Protein AF-A0A9D0HPZ6-F1 (afdb_monomer_lite)

Radius of gyration: 23.38 Å; chains: 1; bounding box: 50×45×66 Å

Secondary structure (DSSP, 8-state):
-HHHHHTT-TT--------S-TTTTHHHHHHTSGGGT-------PPPHHHHHHHHHHHHHHTT--B-HHHHHHHHHHTTT-HHHHHHHHHHHHTT-S-B-HHHHHHH----HHHHHHHHHHHHHHT---HHHHHHHHHTT--HHHHHHHHHHHHHHHHHHHHHHHHHSS--HHHHHSSPPPHHHHHHHHHHHHHS-HHHHHHHHHHHHHHHHHHHHS-HHHHHHHHHHHHHHHHHH-

Foldseek 3Di:
DQLVVCVVDVPDDDDDDDPDDPVVCPVVQVCQDVVSVGDDDDDDQDDPVRLLVLLVVLCVVLVAQEDPVLLSVLCVQQVSPNVLSNVVSVVNSVVVDHDDNVCCVVPPHYDLVVLLVVLLLCLLVLHDNPVSVVVCVVVPNDLVVSLVSNVVLLQLLQLLLVCCVVPVDFACCVSPVDGDDPVVSVSSNVSSVVDDPVLSVVLVVLSVVLVVDLVPDDPVCNVVSSVVSSVVNSVSD

Sequence (237 aa):
QLIESTKRNPSNYFLYLYEGSSRDAKSLVSSFGKKNSAISVRFFEANYKQANEFARGIVQELGLNISPYALNYLLSTLNFNLALIQKELEKLAILNEPIEVAHIDSLVYSTAPLAVEKAIISLFKKEDITTTINHLIELGEDIFALLRAIERFLQQLFLFNAYIRLNGAPNSKEILGYQLPKFVENERAALANRIKPATLLKIYQILLEAELLIKTSPASTKESLFYATLIKIREVL

pLDDT: mean 87.97, std 7.56, range [54.12, 97.31]

Structure (mmCIF, N/CA/C/O backbone):
data_AF-A0A9D0HPZ6-F1
#
_entry.id   AF-A0A9D0HPZ6-F1
#
loop_
_atom_site.group_PDB
_atom_site.id
_atom_site.type_symbol
_atom_site.label_atom_id
_atom_site.label_alt_id
_atom_site.label_comp_id
_atom_site.label_asym_id
_atom_site.label_entity_id
_atom_site.label_seq_id
_atom_site.pdbx_PDB_ins_code
_atom_site.Cartn_x
_atom_site.Cartn_y
_atom_site.Cartn_z
_atom_site.occupancy
_atom_site.B_iso_or_equiv
_atom_site.auth_seq_id
_atom_site.auth_comp_id
_atom_site.auth_asym_id
_atom_site.auth_atom_id
_atom_site.pdbx_PDB_model_num
ATOM 1 N N . GLN A 1 1 ? 5.488 -3.228 39.379 1.00 72.00 1 GLN A N 1
ATOM 2 C CA . GLN A 1 1 ? 5.482 -1.879 39.990 1.00 72.00 1 GLN A CA 1
ATOM 3 C C . GLN A 1 1 ? 4.335 -1.014 39.466 1.00 72.00 1 GLN A C 1
ATOM 5 O O . GLN A 1 1 ? 3.543 -0.587 40.287 1.00 72.00 1 GLN A O 1
ATOM 10 N N . LEU A 1 2 ? 4.157 -0.816 38.152 1.00 84.12 2 LEU A N 1
ATOM 11 C CA . LEU A 1 2 ? 3.079 0.048 37.618 1.00 84.12 2 LEU A CA 1
ATOM 12 C C . LEU A 1 2 ? 1.651 -0.388 38.011 1.00 84.12 2 LEU A C 1
ATOM 14 O O . LEU A 1 2 ? 0.859 0.439 38.443 1.00 84.12 2 LEU A O 1
ATOM 18 N N . ILE A 1 3 ? 1.351 -1.691 37.964 1.00 83.88 3 ILE A N 1
ATOM 19 C CA . ILE A 1 3 ? 0.048 -2.249 38.386 1.00 83.88 3 ILE A CA 1
ATOM 20 C C . ILE A 1 3 ? -0.196 -2.092 39.900 1.00 83.88 3 ILE A C 1
ATOM 22 O O . ILE A 1 3 ? -1.325 -1.982 40.351 1.00 83.88 3 ILE A O 1
ATOM 26 N N . GLU A 1 4 ? 0.855 -2.069 40.720 1.00 84.31 4 GLU A N 1
ATOM 27 C CA . GLU A 1 4 ? 0.710 -1.824 42.164 1.00 84.31 4 GLU A CA 1
ATOM 28 C C . GLU A 1 4 ? 0.372 -0.352 42.441 1.00 84.31 4 GLU A C 1
ATOM 30 O O . GLU A 1 4 ? -0.396 -0.047 43.351 1.00 84.31 4 GLU A O 1
ATOM 35 N N . SER A 1 5 ? 0.892 0.569 41.625 1.00 83.81 5 SER A N 1
ATOM 36 C CA . SER A 1 5 ? 0.611 2.002 41.750 1.00 83.81 5 SER A CA 1
ATOM 37 C C . SER A 1 5 ? -0.851 2.360 41.470 1.00 83.81 5 SER A C 1
ATOM 39 O O . SER A 1 5 ? -1.337 3.350 42.022 1.00 83.81 5 SER A O 1
ATOM 41 N N . THR A 1 6 ? -1.575 1.567 40.670 1.00 86.75 6 THR A N 1
ATOM 42 C CA . THR A 1 6 ? -3.015 1.784 40.437 1.00 86.75 6 THR A CA 1
ATOM 43 C C . THR A 1 6 ? -3.867 1.421 41.652 1.00 86.75 6 THR A C 1
ATOM 45 O O . THR A 1 6 ? -4.933 1.988 41.843 1.00 86.75 6 THR A O 1
ATOM 48 N N . LYS A 1 7 ? -3.376 0.552 42.547 1.00 83.38 7 LYS A N 1
ATOM 49 C CA . LYS A 1 7 ? -4.085 0.184 43.788 1.00 83.38 7 LYS A CA 1
ATOM 50 C C . LYS A 1 7 ? -3.993 1.252 44.881 1.00 83.38 7 LYS A C 1
ATOM 52 O O . LYS A 1 7 ? -4.757 1.213 45.838 1.00 83.38 7 LYS A O 1
ATOM 57 N N . ARG A 1 8 ? -3.042 2.186 44.770 1.00 86.31 8 ARG A N 1
ATOM 58 C CA . ARG A 1 8 ? -2.785 3.215 45.794 1.00 86.31 8 ARG A CA 1
ATOM 59 C C . ARG A 1 8 ? -3.752 4.395 45.724 1.00 86.31 8 ARG A C 1
ATOM 61 O O . ARG A 1 8 ? -3.903 5.096 46.717 1.00 86.31 8 ARG A O 1
ATOM 68 N N . ASN A 1 9 ? -4.368 4.636 44.569 1.00 84.19 9 ASN A N 1
ATOM 69 C CA . ASN A 1 9 ? -5.313 5.729 44.368 1.00 84.19 9 ASN A CA 1
ATOM 70 C C . ASN A 1 9 ? -6.417 5.277 43.392 1.00 84.19 9 ASN A C 1
ATOM 72 O O . ASN A 1 9 ? -6.074 4.867 42.284 1.00 84.19 9 ASN A O 1
ATOM 76 N N . PRO A 1 10 ? -7.710 5.386 43.754 1.00 81.75 10 PRO A N 1
ATOM 77 C CA . PRO A 1 10 ? -8.832 5.014 42.885 1.00 81.75 10 PRO A CA 1
ATOM 78 C C . PRO A 1 10 ? -8.858 5.723 41.523 1.00 81.75 10 PRO A C 1
ATOM 80 O O . PRO A 1 10 ? -9.455 5.211 40.583 1.00 81.75 10 PRO A O 1
ATOM 83 N N . SER A 1 11 ? -8.216 6.886 41.403 1.00 87.69 11 SER A N 1
ATOM 84 C CA . SER A 1 11 ? -8.141 7.660 40.158 1.00 87.69 11 SER A CA 1
ATOM 85 C C . SER A 1 11 ? -7.016 7.213 39.219 1.00 87.69 11 SER A C 1
ATOM 87 O O . SER A 1 11 ? -6.892 7.750 38.118 1.00 87.69 11 SER A O 1
ATOM 89 N N . ASN A 1 12 ? -6.167 6.271 39.637 1.00 89.31 12 ASN A N 1
ATOM 90 C CA . ASN A 1 12 ? -5.042 5.808 38.834 1.00 89.31 12 ASN A CA 1
ATOM 91 C C . ASN A 1 12 ? -5.452 4.630 37.950 1.00 89.31 12 ASN A C 1
ATOM 93 O O . ASN A 1 12 ? -5.803 3.558 38.441 1.00 89.31 12 ASN A O 1
ATOM 97 N N . TYR A 1 13 ? -5.275 4.791 36.642 1.00 87.44 13 TYR A N 1
ATOM 98 C CA . TYR A 1 13 ? -5.517 3.743 35.656 1.00 87.44 13 TYR A CA 1
ATOM 99 C C . TYR A 1 13 ? -4.234 3.435 34.890 1.00 87.44 13 TYR A C 1
ATOM 101 O O . TYR A 1 13 ? -3.390 4.305 34.682 1.00 87.44 13 TYR A O 1
ATOM 109 N N . PHE A 1 14 ? -4.087 2.183 34.464 1.00 89.00 14 PHE A N 1
ATOM 110 C CA . PHE A 1 14 ? -2.973 1.753 33.630 1.00 89.00 14 PHE A CA 1
ATOM 111 C C . PHE A 1 14 ? -3.507 0.965 32.441 1.00 89.00 14 PHE A C 1
ATOM 113 O O . PHE A 1 14 ? -4.054 -0.126 32.605 1.00 89.00 14 PHE A O 1
ATOM 120 N N . LEU A 1 15 ? -3.343 1.541 31.253 1.00 89.88 15 LEU A N 1
ATOM 121 C CA . LEU A 1 15 ? -3.649 0.906 29.981 1.00 89.88 15 LEU A CA 1
ATOM 122 C C . LEU A 1 15 ? -2.337 0.511 29.307 1.00 89.88 15 LEU A C 1
ATOM 124 O O . LEU A 1 15 ? -1.402 1.307 29.243 1.00 89.88 15 LEU A O 1
ATOM 128 N N . TYR A 1 16 ? -2.277 -0.717 28.804 1.00 88.62 16 TYR A N 1
ATOM 129 C CA . TYR A 1 16 ? -1.119 -1.221 28.082 1.00 88.62 16 TYR A CA 1
ATOM 130 C C . TYR A 1 16 ? -1.574 -1.983 26.841 1.00 88.62 16 TYR A C 1
ATOM 132 O O . TYR A 1 16 ? -2.331 -2.950 26.951 1.00 88.62 16 TYR A O 1
ATOM 140 N N . LEU A 1 17 ? -1.102 -1.544 25.674 1.00 88.88 17 LEU A N 1
ATOM 141 C CA . LEU A 1 17 ? -1.317 -2.213 24.397 1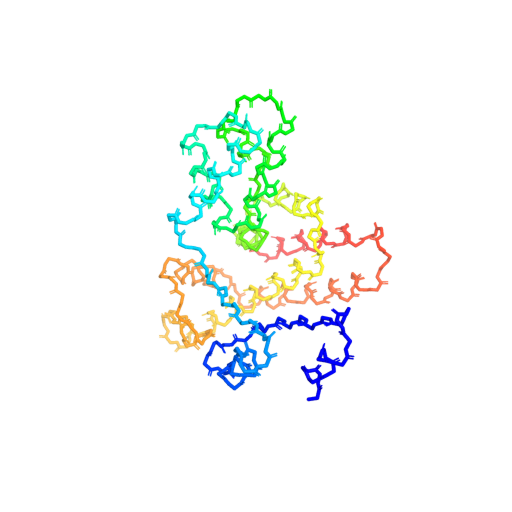.00 88.88 17 LEU A CA 1
ATOM 142 C C . LEU A 1 17 ? -0.068 -3.026 24.048 1.00 88.88 17 LEU A C 1
ATOM 144 O O . LEU A 1 17 ? 1.044 -2.505 24.066 1.00 88.88 17 LEU A O 1
ATOM 148 N N . TYR A 1 18 ? -0.259 -4.306 23.743 1.00 85.69 18 TYR A N 1
ATOM 149 C CA . TYR A 1 18 ? 0.808 -5.196 23.303 1.00 85.69 18 TYR A CA 1
ATOM 150 C C . TYR A 1 18 ? 0.590 -5.575 21.838 1.00 85.69 18 TYR A C 1
ATOM 152 O O . TYR A 1 18 ? -0.400 -6.230 21.522 1.00 85.69 18 TYR A O 1
ATOM 160 N N . GLU A 1 19 ? 1.526 -5.197 20.969 1.00 82.06 19 GLU A N 1
ATOM 161 C CA . GLU A 1 19 ? 1.427 -5.374 19.509 1.00 82.06 19 GLU A CA 1
ATOM 162 C C . GLU A 1 19 ? 2.232 -6.581 18.977 1.00 82.06 19 GLU A C 1
ATOM 164 O O . GLU A 1 19 ? 2.507 -6.684 17.786 1.00 82.06 19 GLU A O 1
ATOM 169 N N . GLY A 1 20 ? 2.639 -7.509 19.851 1.00 79.62 20 GLY A N 1
ATOM 170 C CA . GLY A 1 20 ? 3.431 -8.689 19.480 1.00 79.62 20 GLY A CA 1
ATOM 171 C C . GLY A 1 20 ? 2.636 -9.998 19.394 1.00 79.62 20 GLY A C 1
ATOM 172 O O . GLY A 1 20 ? 1.416 -10.050 19.558 1.00 79.62 20 GLY A O 1
ATOM 173 N N . SER A 1 21 ? 3.349 -11.109 19.190 1.00 78.31 21 SER A N 1
ATOM 174 C CA . SER A 1 21 ? 2.752 -12.448 19.141 1.00 78.31 21 SER A CA 1
ATOM 175 C C . SER A 1 21 ? 2.096 -12.829 20.471 1.00 78.31 21 SER A C 1
ATOM 177 O O . SER A 1 21 ? 2.701 -12.765 21.541 1.00 78.31 21 SER A O 1
ATOM 179 N N . SER A 1 22 ? 0.863 -13.345 20.411 1.00 72.56 22 SER A N 1
ATOM 180 C CA . SER A 1 22 ? 0.127 -13.805 21.601 1.00 72.56 22 SER A CA 1
ATOM 181 C C . SER A 1 22 ? 0.883 -14.870 22.415 1.00 72.56 22 SER A C 1
ATOM 183 O O . SER A 1 22 ? 0.667 -15.001 23.624 1.00 72.56 22 SER A O 1
ATOM 185 N N . ARG A 1 23 ? 1.792 -15.624 21.777 1.00 78.38 23 ARG A N 1
ATOM 186 C CA . ARG A 1 23 ? 2.623 -16.634 22.453 1.00 78.38 23 ARG A CA 1
ATOM 187 C C . ARG A 1 23 ? 3.592 -16.008 23.456 1.00 78.38 23 ARG A C 1
ATOM 189 O O . ARG A 1 23 ? 3.808 -16.603 24.511 1.00 78.38 23 ARG A O 1
ATOM 196 N N . ASP A 1 24 ? 4.073 -14.806 23.162 1.00 85.19 24 ASP A N 1
ATOM 197 C CA . ASP A 1 24 ? 5.080 -14.093 23.951 1.00 85.19 24 ASP A CA 1
ATOM 198 C C . ASP A 1 24 ? 4.429 -13.240 25.055 1.00 85.19 24 ASP A C 1
ATOM 200 O O . ASP A 1 24 ? 5.045 -12.928 26.072 1.00 85.19 24 ASP A O 1
ATOM 204 N N . ALA A 1 25 ? 3.129 -12.954 24.926 1.00 84.88 25 ALA A N 1
ATOM 205 C CA . ALA A 1 25 ? 2.357 -12.159 25.880 1.00 84.88 25 ALA A CA 1
ATOM 206 C C . ALA A 1 25 ? 1.903 -12.920 27.143 1.00 84.88 25 ALA A C 1
ATOM 208 O O . ALA A 1 25 ? 1.215 -12.343 27.984 1.00 84.88 25 ALA A O 1
ATOM 209 N N . LYS A 1 26 ? 2.206 -14.217 27.307 1.00 83.88 26 LYS A N 1
ATOM 210 C CA . LYS A 1 26 ? 1.609 -15.043 28.383 1.00 83.88 26 LYS A CA 1
ATOM 211 C C . LYS A 1 26 ? 1.875 -14.501 29.793 1.00 83.88 26 LYS A C 1
ATOM 213 O O . LYS A 1 26 ? 0.949 -14.423 30.601 1.00 83.88 26 LYS A O 1
ATOM 218 N N . SER A 1 27 ? 3.118 -14.117 30.083 1.00 83.88 27 SER A N 1
ATOM 219 C CA . SER A 1 27 ? 3.508 -13.544 31.381 1.00 83.88 27 SER A CA 1
ATOM 220 C C . 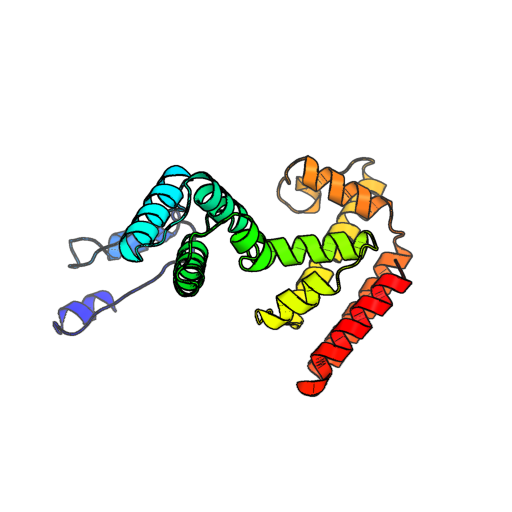SER A 1 27 ? 2.847 -12.181 31.615 1.00 83.88 27 SER A C 1
ATOM 222 O O . SER A 1 27 ? 2.329 -11.910 32.702 1.00 83.88 27 SER A O 1
ATOM 224 N N . LEU A 1 28 ? 2.764 -11.357 30.571 1.00 86.19 28 LEU A N 1
ATOM 225 C CA . LEU A 1 28 ? 2.085 -10.067 30.598 1.00 86.19 28 LEU A CA 1
ATOM 226 C C . LEU A 1 28 ? 0.584 -10.225 30.886 1.00 86.19 28 LEU A C 1
ATOM 228 O O . LEU A 1 28 ? 0.078 -9.617 31.824 1.00 86.19 28 LEU A O 1
ATOM 232 N N . VAL A 1 29 ? -0.117 -11.101 30.161 1.00 86.69 29 VAL A N 1
ATOM 233 C CA . VAL A 1 29 ? -1.549 -11.387 30.370 1.00 86.69 29 VAL A CA 1
ATOM 234 C C . VAL A 1 29 ? -1.812 -11.844 31.807 1.00 86.69 29 VAL A C 1
ATOM 236 O O . VAL A 1 29 ? -2.776 -11.398 32.425 1.00 86.69 29 VAL A O 1
ATOM 239 N N . SER A 1 30 ? -0.929 -12.674 32.376 1.00 86.31 30 SER A N 1
ATOM 240 C CA . SER A 1 30 ? -1.059 -13.121 33.771 1.00 86.31 30 SER A CA 1
ATOM 241 C C . SER A 1 30 ? -0.932 -11.980 34.791 1.00 86.31 30 SER A C 1
ATOM 243 O O . SER A 1 30 ? -1.561 -12.026 35.850 1.00 86.31 30 SER A O 1
ATOM 245 N N . SER A 1 31 ? -0.185 -10.925 34.451 1.00 87.12 31 SER A N 1
ATOM 246 C CA . SER A 1 31 ? -0.039 -9.731 35.291 1.00 87.12 31 SER A CA 1
ATOM 247 C C . SER A 1 31 ? -1.323 -8.894 35.329 1.00 87.12 31 SER A C 1
ATOM 249 O O . SER A 1 31 ? -1.607 -8.272 36.351 1.00 87.12 31 SER A O 1
ATOM 251 N N . PHE A 1 32 ? -2.143 -8.946 34.275 1.00 88.56 32 PHE A N 1
ATOM 252 C CA . PHE A 1 32 ? -3.444 -8.271 34.165 1.00 88.56 32 PHE A CA 1
ATOM 253 C C . PHE A 1 32 ? -4.633 -9.180 34.543 1.00 88.56 32 PHE A C 1
ATOM 255 O O . PHE A 1 32 ? -5.719 -9.086 33.973 1.00 88.56 32 PHE A O 1
ATOM 262 N N . GLY A 1 33 ? -4.434 -10.095 35.495 1.00 83.75 33 GLY A N 1
ATOM 263 C CA . GLY A 1 33 ? -5.481 -10.995 35.981 1.00 83.75 33 GLY A CA 1
ATOM 264 C C . GLY A 1 33 ? -6.315 -10.428 37.137 1.00 83.75 33 GLY A C 1
ATOM 265 O O . GLY A 1 33 ? -5.940 -9.455 37.793 1.00 83.75 33 GLY A O 1
ATOM 266 N N . LYS A 1 34 ? -7.404 -11.134 37.479 1.00 82.44 34 LYS A N 1
ATOM 267 C CA . LYS A 1 34 ? -8.322 -10.777 38.582 1.00 82.44 34 LYS A CA 1
ATOM 268 C C . LYS A 1 34 ? -7.623 -10.533 39.926 1.00 82.44 34 LYS A C 1
ATOM 270 O O . LYS A 1 34 ? -8.057 -9.674 40.681 1.00 82.44 34 LYS A O 1
ATOM 275 N N . LYS A 1 35 ? -6.522 -11.245 40.214 1.00 84.31 35 LYS A N 1
ATOM 276 C CA . LYS A 1 35 ? -5.721 -11.060 41.444 1.00 84.31 35 LYS A CA 1
ATOM 277 C C . LYS A 1 35 ? -5.152 -9.643 41.589 1.00 84.31 35 LYS A C 1
ATOM 279 O O . LYS A 1 35 ? -4.866 -9.214 42.699 1.00 84.31 35 LYS A O 1
ATOM 284 N N . ASN A 1 36 ? -4.992 -8.931 40.478 1.00 82.88 36 ASN A N 1
ATOM 285 C CA . ASN A 1 36 ? -4.480 -7.568 40.439 1.00 82.88 36 ASN A CA 1
ATOM 286 C C . ASN A 1 36 ? -5.569 -6.530 40.146 1.00 82.88 36 ASN A C 1
ATOM 288 O O . ASN A 1 36 ? -5.229 -5.408 39.787 1.00 82.88 36 ASN A O 1
ATOM 292 N N . SER A 1 37 ? -6.851 -6.894 40.280 1.00 84.50 37 SER A N 1
ATOM 293 C CA . SER A 1 37 ? -7.985 -6.032 39.909 1.00 84.50 37 SER A CA 1
ATOM 294 C C . SER A 1 37 ? -7.857 -5.478 38.485 1.00 84.50 37 SER A C 1
ATOM 296 O O . SER A 1 37 ? -8.224 -4.342 38.209 1.00 84.50 37 SER A O 1
ATOM 298 N N . ALA A 1 38 ? -7.292 -6.286 37.587 1.00 87.50 38 ALA A N 1
ATOM 299 C CA . ALA A 1 38 ? -6.999 -5.923 36.213 1.00 87.50 38 ALA A CA 1
ATOM 300 C C . ALA A 1 38 ? -7.741 -6.847 35.241 1.00 87.50 38 ALA A C 1
ATOM 302 O O . ALA A 1 38 ? -8.163 -7.953 35.600 1.00 87.50 38 ALA A O 1
ATOM 303 N N . ILE A 1 39 ? -7.898 -6.369 34.008 1.00 87.75 39 ILE A N 1
ATOM 304 C CA . ILE A 1 39 ? -8.535 -7.092 32.911 1.00 87.75 39 ILE A CA 1
ATOM 305 C C . ILE A 1 39 ? -7.552 -7.133 31.746 1.00 87.75 39 ILE A C 1
ATOM 307 O O . ILE A 1 39 ? -6.909 -6.136 31.423 1.00 87.75 39 ILE A O 1
ATOM 311 N N . SER A 1 40 ? -7.459 -8.293 31.103 1.00 88.38 40 SER A N 1
ATOM 312 C CA . SER A 1 40 ? -6.762 -8.461 29.835 1.00 88.38 40 SER A CA 1
ATOM 313 C C . SER A 1 40 ? -7.780 -8.809 28.760 1.00 88.38 40 SER A C 1
ATOM 315 O O . SER A 1 40 ? -8.549 -9.760 28.912 1.00 88.38 40 SER A O 1
ATOM 317 N N . VAL A 1 41 ? -7.778 -8.035 27.679 1.00 86.75 41 VAL A N 1
ATOM 318 C CA . VAL A 1 41 ? -8.615 -8.265 26.501 1.00 86.75 41 VAL A CA 1
ATOM 319 C C . VAL A 1 41 ? -7.702 -8.626 25.342 1.00 86.75 41 VAL A C 1
ATOM 321 O O . VAL A 1 41 ? -6.676 -7.982 25.127 1.00 86.75 41 VAL A O 1
ATOM 324 N N . ARG A 1 42 ? -8.060 -9.682 24.611 1.00 85.69 42 ARG A N 1
ATOM 325 C CA . ARG A 1 42 ? -7.392 -10.038 23.359 1.00 85.69 42 ARG A CA 1
ATOM 326 C C . ARG A 1 42 ? -8.231 -9.540 22.201 1.00 85.69 42 ARG A C 1
ATOM 328 O O . ARG A 1 42 ? -9.420 -9.842 22.139 1.00 85.69 42 ARG A O 1
ATOM 335 N N . PHE A 1 43 ? -7.586 -8.827 21.293 1.00 81.81 43 PHE A N 1
ATOM 336 C CA . PHE A 1 43 ? -8.169 -8.461 20.016 1.00 81.81 43 PHE A CA 1
ATOM 337 C C . PHE A 1 43 ? -7.825 -9.546 19.000 1.00 81.81 43 PHE A C 1
ATOM 339 O O . PHE A 1 43 ? -6.701 -10.049 18.966 1.00 81.81 43 PHE A O 1
ATOM 346 N N . PHE A 1 44 ? -8.819 -9.930 18.214 1.00 81.12 44 PHE A N 1
ATOM 347 C CA . PHE A 1 44 ? -8.679 -10.864 17.108 1.00 81.12 44 PHE A CA 1
ATOM 348 C C . PHE A 1 44 ? -9.098 -10.138 15.837 1.00 81.12 44 PHE A C 1
ATOM 350 O O . PHE A 1 44 ? -9.946 -9.246 15.893 1.00 81.12 44 PHE A O 1
ATOM 357 N N . GLU A 1 45 ? -8.525 -10.528 14.702 1.00 73.56 45 GLU A N 1
ATOM 358 C CA . GLU A 1 45 ? -9.033 -10.065 13.416 1.00 73.56 45 GLU A CA 1
ATOM 359 C C . GLU A 1 45 ? -10.483 -10.520 13.248 1.00 73.56 45 GLU A C 1
ATOM 361 O O . GLU A 1 45 ? -10.833 -11.670 13.538 1.00 73.56 45 GLU A O 1
ATOM 366 N N . ALA A 1 46 ? -11.334 -9.599 12.803 1.00 76.62 46 ALA A N 1
ATOM 367 C CA . ALA A 1 46 ? -12.714 -9.925 12.512 1.00 76.62 46 ALA A CA 1
ATOM 368 C C . ALA A 1 46 ? -12.777 -10.830 11.284 1.00 76.62 46 ALA A C 1
ATOM 370 O O . ALA A 1 46 ? -12.203 -10.533 10.237 1.00 76.62 46 ALA A O 1
ATOM 371 N N . ASN A 1 47 ? -13.515 -11.930 11.399 1.00 79.69 47 ASN A N 1
ATOM 372 C CA . ASN A 1 47 ? -13.859 -12.718 10.224 1.00 79.69 47 ASN A CA 1
ATOM 373 C C . ASN A 1 47 ? -14.945 -12.009 9.395 1.00 79.69 47 ASN A C 1
ATOM 375 O O . ASN A 1 47 ? -15.604 -11.079 9.862 1.00 79.69 47 ASN A O 1
ATOM 379 N N . TYR A 1 48 ? -15.173 -12.493 8.172 1.00 77.62 48 TYR A N 1
ATOM 380 C CA . TYR A 1 48 ? -16.164 -11.935 7.244 1.00 77.62 48 TYR A CA 1
ATOM 381 C C . TYR A 1 48 ? -17.536 -11.684 7.892 1.00 77.62 48 TYR A C 1
ATOM 383 O O . TYR A 1 48 ? -18.124 -10.616 7.728 1.00 77.62 48 TYR A O 1
ATOM 391 N N . LYS A 1 49 ? -18.042 -12.658 8.658 1.00 86.69 49 LYS A N 1
ATOM 392 C CA . LYS A 1 49 ? -19.356 -12.568 9.303 1.00 86.69 49 LYS A CA 1
ATOM 393 C C . LYS A 1 49 ? -19.374 -11.469 10.368 1.00 86.69 49 LYS A C 1
ATOM 395 O O . LYS A 1 49 ? -20.298 -10.664 10.385 1.00 86.69 49 LYS A O 1
ATOM 400 N N . GLN A 1 50 ? -18.334 -11.404 11.198 1.00 87.50 50 GLN A N 1
ATOM 401 C CA . GLN A 1 50 ? -18.191 -10.390 12.245 1.00 87.50 50 GLN A CA 1
ATOM 402 C C . GLN A 1 50 ? -18.048 -8.979 11.667 1.00 87.50 50 GLN A C 1
ATOM 404 O O . GLN A 1 50 ? -18.671 -8.054 12.175 1.00 87.50 50 GLN A O 1
ATOM 409 N N . ALA A 1 51 ? -17.282 -8.810 10.585 1.00 85.94 51 ALA A N 1
ATOM 410 C CA . ALA A 1 51 ? -17.151 -7.523 9.904 1.00 85.94 51 ALA A CA 1
ATOM 411 C C . ALA A 1 51 ? -18.488 -7.052 9.305 1.00 85.94 51 ALA A C 1
ATOM 413 O O . ALA A 1 51 ? -18.820 -5.871 9.382 1.00 85.94 51 ALA A O 1
ATOM 414 N N . ASN A 1 52 ? -19.285 -7.978 8.762 1.00 91.69 52 ASN A N 1
ATOM 415 C CA . ASN A 1 52 ? -20.623 -7.681 8.250 1.00 91.69 52 ASN A CA 1
ATOM 416 C C . ASN A 1 52 ? -21.593 -7.280 9.369 1.00 91.69 52 ASN A C 1
ATOM 418 O O . ASN A 1 52 ? -22.306 -6.290 9.242 1.00 91.69 52 ASN A O 1
ATOM 422 N N . GLU A 1 53 ? -21.608 -8.032 10.474 1.00 94.31 53 GLU A N 1
ATOM 423 C CA . GLU A 1 53 ? -22.428 -7.727 11.653 1.00 94.31 53 GLU A CA 1
ATOM 424 C C . GLU A 1 53 ? -22.061 -6.363 12.252 1.00 94.31 53 GLU A C 1
ATOM 426 O O . GLU A 1 53 ? -22.951 -5.555 12.516 1.00 94.31 53 GLU A O 1
ATOM 431 N N . PHE A 1 54 ? -20.764 -6.070 12.376 1.00 93.81 54 PHE A N 1
ATOM 432 C CA . PHE A 1 54 ? -20.253 -4.771 12.814 1.00 93.81 54 PHE A CA 1
ATOM 433 C C . PHE A 1 54 ? -20.733 -3.630 11.907 1.00 93.81 54 PHE A C 1
ATOM 435 O O . PHE A 1 54 ? -21.316 -2.657 12.383 1.00 93.81 54 PHE A O 1
ATOM 442 N N . ALA A 1 55 ? -20.560 -3.774 10.592 1.00 95.31 55 ALA A N 1
ATOM 443 C CA . ALA A 1 55 ? -20.963 -2.758 9.626 1.00 95.31 55 ALA A CA 1
ATOM 444 C C . ALA A 1 55 ? -22.479 -2.524 9.607 1.00 95.31 55 ALA A C 1
ATOM 446 O O . ALA A 1 55 ? -22.924 -1.385 9.512 1.00 95.31 55 ALA A O 1
ATOM 447 N N . ARG A 1 56 ? -23.286 -3.585 9.747 1.00 95.88 56 ARG A N 1
ATOM 448 C CA . ARG A 1 56 ? -24.749 -3.467 9.862 1.00 95.88 56 ARG A CA 1
ATOM 449 C C . ARG A 1 56 ? -25.174 -2.706 11.112 1.00 95.88 56 ARG A C 1
ATOM 451 O O . ARG A 1 56 ? -26.136 -1.950 11.033 1.00 95.88 56 ARG A O 1
ATOM 458 N N . GLY A 1 57 ? -24.470 -2.893 12.229 1.00 96.38 57 GLY A N 1
ATOM 459 C CA . GLY A 1 57 ? -24.701 -2.116 13.447 1.00 96.38 57 GLY A CA 1
ATOM 460 C C . GLY A 1 57 ? -24.516 -0.619 13.198 1.00 96.38 57 GLY A C 1
ATOM 461 O O . GLY A 1 57 ? -25.410 0.164 13.502 1.00 96.38 57 GLY A O 1
ATOM 462 N N . ILE A 1 58 ? -23.419 -0.243 12.535 1.00 95.62 58 ILE A N 1
ATOM 463 C CA . ILE A 1 58 ? -23.132 1.155 12.178 1.00 95.62 58 ILE A CA 1
ATOM 464 C C . ILE A 1 58 ? -24.175 1.707 11.199 1.00 95.62 58 ILE A C 1
ATOM 466 O O . ILE A 1 58 ? -24.667 2.814 11.380 1.00 95.62 58 ILE A O 1
ATOM 470 N N . VAL A 1 59 ? -24.556 0.935 10.177 1.00 96.88 59 VAL A N 1
ATOM 471 C CA . VAL A 1 59 ? -25.605 1.328 9.219 1.00 96.88 59 VAL A CA 1
ATOM 472 C C . VAL A 1 59 ? -26.920 1.644 9.936 1.00 96.88 59 VAL A C 1
ATOM 474 O O . VAL A 1 59 ? -27.563 2.641 9.615 1.00 96.88 59 VAL A O 1
ATOM 477 N N . GLN A 1 60 ? -27.309 0.819 10.913 1.00 95.88 60 GLN A N 1
ATOM 478 C CA . GLN A 1 60 ? -28.509 1.049 11.719 1.00 95.88 60 GLN A CA 1
ATOM 479 C C . GLN A 1 60 ? -28.377 2.286 12.610 1.00 95.88 60 GLN A C 1
ATOM 481 O O . GLN A 1 60 ? -29.316 3.075 12.681 1.00 95.88 60 GLN A O 1
ATOM 486 N N . GLU A 1 61 ? -27.227 2.470 13.259 1.00 96.06 61 GLU A N 1
ATOM 487 C CA . GLU A 1 61 ? -26.950 3.620 14.127 1.00 96.06 61 GLU A CA 1
ATOM 488 C C . GLU A 1 61 ? -26.982 4.948 13.359 1.00 96.06 61 GLU A C 1
ATOM 490 O O . GLU A 1 61 ? -27.545 5.929 13.838 1.00 96.06 61 GLU A O 1
ATOM 495 N N . LEU A 1 62 ? -26.439 4.963 12.139 1.00 95.00 62 LEU A N 1
ATOM 496 C CA . LEU A 1 62 ? -26.404 6.141 11.270 1.00 95.00 62 LEU A CA 1
ATOM 497 C C . LEU A 1 62 ? -27.702 6.361 10.477 1.00 95.00 62 LEU A C 1
ATOM 499 O O . LEU A 1 62 ? -27.823 7.371 9.788 1.00 95.00 62 LEU A O 1
ATOM 503 N N . GLY A 1 63 ? -28.655 5.422 10.517 1.00 93.56 63 GLY A N 1
ATOM 504 C CA . GLY A 1 63 ? -29.853 5.470 9.671 1.00 93.56 63 GLY A CA 1
ATOM 505 C C . GLY A 1 63 ? -29.540 5.436 8.168 1.00 93.56 63 GLY A C 1
ATOM 506 O O . GLY A 1 63 ? -30.307 5.966 7.364 1.00 93.56 63 GLY A O 1
ATOM 507 N N . LEU A 1 64 ? -28.407 4.841 7.781 1.00 95.25 64 LEU A N 1
ATOM 508 C CA . LEU A 1 64 ? -27.913 4.856 6.408 1.00 95.25 64 LEU A CA 1
ATOM 509 C C . LEU A 1 64 ? -28.750 3.928 5.517 1.00 95.25 64 LEU A C 1
ATOM 511 O O . LEU A 1 64 ? -28.881 2.733 5.786 1.00 95.25 64 LEU A O 1
ATOM 515 N N . ASN A 1 65 ? -29.264 4.448 4.403 1.00 95.25 65 ASN A N 1
ATOM 516 C CA . ASN A 1 65 ? -29.958 3.629 3.413 1.00 95.25 65 ASN A CA 1
ATOM 517 C C . ASN A 1 65 ? -28.952 3.030 2.416 1.00 95.25 65 ASN A C 1
ATOM 519 O O . ASN A 1 65 ? -28.642 3.640 1.398 1.00 95.25 65 ASN A O 1
ATOM 523 N N . ILE A 1 66 ? -28.427 1.840 2.711 1.00 95.75 66 ILE A N 1
ATOM 524 C CA . ILE A 1 66 ? -27.497 1.105 1.841 1.00 95.75 66 ILE A CA 1
ATOM 525 C C . ILE A 1 66 ? -28.007 -0.317 1.595 1.00 95.75 66 ILE A C 1
ATOM 527 O O . ILE A 1 66 ? -28.404 -1.029 2.521 1.00 95.75 66 ILE A O 1
ATOM 531 N N . SER A 1 67 ? -27.991 -0.763 0.336 1.00 91.81 67 SER A N 1
ATOM 532 C CA . SER A 1 67 ? -28.413 -2.130 0.010 1.00 91.81 67 SER A CA 1
ATOM 533 C C . SER A 1 67 ? -27.425 -3.173 0.564 1.00 91.81 67 SER A C 1
ATOM 535 O O . SER A 1 67 ? -26.222 -2.907 0.633 1.00 91.81 67 SER A O 1
ATOM 537 N N . PRO A 1 68 ? -27.865 -4.407 0.888 1.00 88.69 68 PRO A N 1
ATOM 538 C CA . PRO A 1 68 ? -26.955 -5.473 1.320 1.00 88.69 68 PRO A CA 1
ATOM 539 C C . PRO A 1 68 ? -25.846 -5.781 0.304 1.00 88.69 68 PRO A C 1
ATOM 541 O O . PRO A 1 68 ? -24.745 -6.172 0.687 1.00 88.69 68 PRO A O 1
ATOM 544 N N . TYR A 1 69 ? -26.130 -5.606 -0.989 1.00 90.12 69 TYR A N 1
ATOM 545 C CA . TYR A 1 69 ? -25.151 -5.775 -2.058 1.00 90.12 69 TYR A CA 1
ATOM 546 C C . TYR A 1 69 ? -24.079 -4.677 -2.019 1.00 90.12 69 TYR A C 1
ATOM 548 O O . TYR A 1 69 ? -22.894 -4.996 -1.957 1.00 90.12 69 TYR A O 1
ATOM 556 N N . ALA A 1 70 ? -24.488 -3.404 -1.964 1.00 92.44 70 ALA A N 1
ATOM 557 C CA . ALA A 1 70 ? -23.570 -2.269 -1.861 1.00 92.44 70 ALA A CA 1
ATOM 558 C C . ALA A 1 70 ? -22.741 -2.328 -0.567 1.00 92.44 70 ALA A C 1
ATOM 560 O O . ALA A 1 70 ? -21.533 -2.123 -0.601 1.00 92.44 70 ALA A O 1
ATOM 561 N N . LEU A 1 71 ? -23.348 -2.717 0.560 1.00 94.44 71 LEU A N 1
ATOM 562 C CA . LEU A 1 71 ? -22.625 -2.907 1.816 1.00 94.44 71 LEU A CA 1
ATOM 563 C C . LEU A 1 71 ? -21.553 -3.998 1.687 1.00 94.44 71 LEU A C 1
ATOM 565 O O . LEU A 1 71 ? -20.406 -3.780 2.052 1.00 94.44 71 LEU A O 1
ATOM 569 N N . ASN A 1 72 ? -21.882 -5.159 1.117 1.00 89.50 72 ASN A N 1
ATOM 570 C CA . ASN A 1 72 ? -20.892 -6.218 0.891 1.00 89.50 72 ASN A CA 1
ATOM 571 C C . ASN 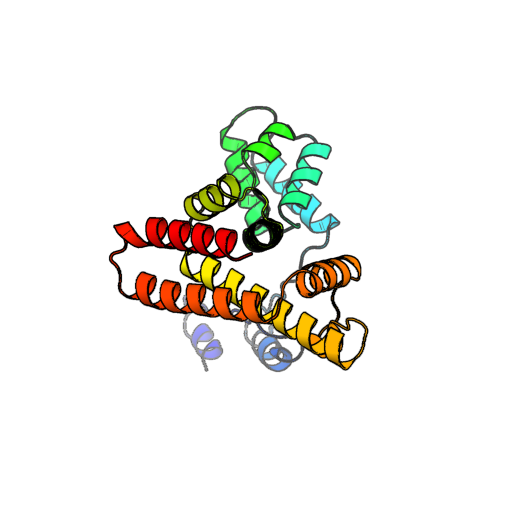A 1 72 ? -19.762 -5.786 -0.053 1.00 89.50 72 ASN A C 1
ATOM 573 O O . ASN A 1 72 ? -18.606 -6.165 0.163 1.00 89.50 72 ASN A O 1
ATOM 577 N N . TYR A 1 73 ? -20.092 -5.002 -1.078 1.00 87.12 73 TYR A N 1
ATOM 578 C CA . TYR A 1 73 ? -19.116 -4.432 -1.996 1.00 87.12 73 TYR A CA 1
ATOM 579 C C . TYR A 1 73 ? -18.160 -3.480 -1.264 1.00 87.12 73 TYR A C 1
ATOM 581 O O . TYR A 1 73 ? -16.952 -3.693 -1.308 1.00 87.12 73 TYR A O 1
ATOM 589 N N . LEU A 1 74 ? -18.690 -2.541 -0.471 1.00 89.19 74 LEU A N 1
ATOM 590 C CA . LEU A 1 74 ? -17.921 -1.635 0.390 1.00 89.19 74 LEU A CA 1
ATOM 591 C C . LEU A 1 74 ? -16.947 -2.385 1.311 1.00 89.19 74 LEU A C 1
ATOM 593 O O . LEU A 1 74 ? -15.756 -2.075 1.351 1.00 89.19 74 LEU A O 1
ATOM 597 N N . LEU A 1 75 ? -17.439 -3.400 2.032 1.00 87.75 75 LEU A N 1
ATOM 598 C CA . LEU A 1 75 ? -16.617 -4.204 2.946 1.00 87.75 75 LEU A CA 1
ATOM 599 C C . LEU A 1 75 ? -15.462 -4.897 2.218 1.00 87.75 75 LEU A C 1
ATOM 601 O O . LEU A 1 75 ? -14.350 -4.964 2.742 1.00 87.75 75 LEU A O 1
ATOM 605 N N . SER A 1 76 ? -15.726 -5.386 1.005 1.00 81.62 76 SER A N 1
ATOM 606 C CA . SER A 1 76 ? -14.725 -6.043 0.166 1.00 81.62 76 SER A CA 1
ATOM 607 C C . SER A 1 76 ? -13.695 -5.042 -0.367 1.00 81.62 76 SER A C 1
ATOM 609 O O . SER A 1 76 ? -12.498 -5.319 -0.309 1.00 81.62 76 SER A O 1
ATOM 611 N N . THR A 1 77 ? -14.129 -3.854 -0.803 1.00 78.31 77 THR A N 1
ATOM 612 C CA . THR A 1 77 ? -13.252 -2.753 -1.246 1.00 78.31 77 THR A CA 1
ATOM 613 C C . THR A 1 77 ? -12.282 -2.327 -0.146 1.00 78.31 77 THR A C 1
ATOM 615 O O . THR A 1 77 ? -11.100 -2.089 -0.408 1.00 78.31 77 THR A O 1
ATOM 618 N N . LEU A 1 78 ? -12.748 -2.312 1.102 1.00 78.00 78 LEU A N 1
ATOM 619 C CA . LEU A 1 78 ? -11.963 -1.944 2.282 1.00 78.00 78 LEU A CA 1
ATOM 620 C C . LEU A 1 78 ? -11.224 -3.126 2.929 1.00 78.00 78 LEU A C 1
ATOM 622 O O . LEU A 1 78 ? -10.663 -2.980 4.017 1.00 78.00 78 LEU A O 1
ATOM 626 N N . ASN A 1 79 ? -11.218 -4.295 2.278 1.00 73.50 79 ASN A N 1
ATOM 627 C CA . ASN A 1 79 ? -10.578 -5.522 2.757 1.00 73.50 79 ASN A CA 1
ATOM 628 C C . ASN A 1 79 ? -10.950 -5.873 4.211 1.00 73.50 79 ASN A C 1
ATOM 630 O O . ASN A 1 79 ? -10.103 -6.281 5.004 1.00 73.50 79 ASN A O 1
ATOM 634 N N . PHE A 1 80 ? -12.216 -5.662 4.578 1.00 79.56 80 PHE A N 1
ATOM 635 C CA . PHE A 1 80 ? -12.755 -5.941 5.912 1.00 79.56 80 PHE A CA 1
ATOM 636 C C . PHE A 1 80 ? -12.048 -5.207 7.068 1.00 79.56 80 PHE A C 1
ATOM 638 O O . PHE A 1 80 ? -12.173 -5.604 8.228 1.00 79.56 80 PHE A O 1
ATOM 645 N N . ASN A 1 81 ? -11.341 -4.107 6.785 1.00 77.94 81 ASN A N 1
ATOM 646 C CA . ASN A 1 81 ? -10.731 -3.273 7.814 1.00 77.94 81 ASN A CA 1
ATOM 647 C C . ASN A 1 81 ? -11.812 -2.483 8.569 1.00 77.94 81 ASN A C 1
ATOM 649 O O . ASN A 1 81 ? -12.338 -1.497 8.055 1.00 77.94 81 ASN A O 1
ATOM 653 N N . LEU A 1 82 ? -12.129 -2.904 9.798 1.00 84.06 82 LEU A N 1
ATOM 654 C CA . LEU A 1 82 ? -13.224 -2.330 10.592 1.00 84.06 82 LEU A CA 1
ATOM 655 C C . LEU A 1 82 ? -13.095 -0.817 10.815 1.00 84.06 82 LEU A C 1
ATOM 657 O O . LEU A 1 82 ? -14.099 -0.112 10.781 1.00 84.06 82 LEU A O 1
ATOM 661 N N . ALA A 1 83 ? -11.872 -0.318 11.016 1.00 80.38 83 ALA A N 1
ATOM 662 C CA . ALA A 1 83 ? -11.636 1.101 11.259 1.00 80.38 83 ALA A CA 1
ATOM 663 C C . ALA A 1 83 ? -11.970 1.942 10.019 1.00 80.38 83 ALA A C 1
ATOM 665 O O . ALA A 1 83 ? -12.636 2.970 10.133 1.00 80.38 83 ALA A O 1
ATOM 666 N N . LEU A 1 84 ? -11.564 1.481 8.831 1.00 81.94 84 LEU A N 1
ATOM 667 C CA . LEU A 1 84 ? -11.914 2.148 7.576 1.00 81.94 84 LEU A CA 1
ATOM 668 C C . LEU A 1 84 ? -13.399 2.008 7.264 1.00 81.94 84 LEU A C 1
ATOM 670 O O . LEU A 1 84 ? -14.025 2.986 6.884 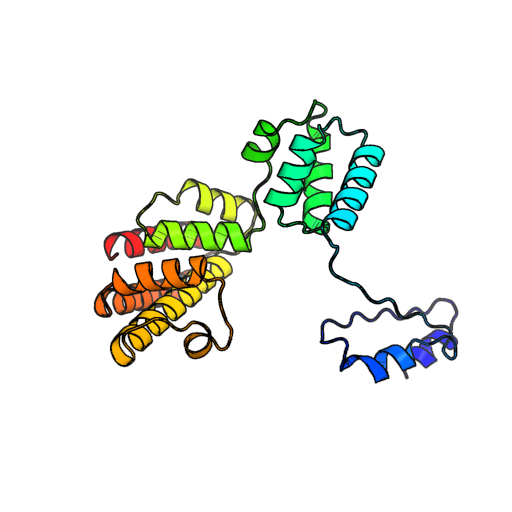1.00 81.94 84 LEU A O 1
ATOM 674 N N . ILE A 1 85 ? -13.980 0.826 7.478 1.00 88.69 85 ILE A N 1
ATOM 675 C CA . ILE A 1 85 ? -15.415 0.593 7.271 1.00 88.69 85 ILE A CA 1
ATOM 676 C C . ILE A 1 85 ? -16.243 1.595 8.069 1.00 88.69 85 ILE A C 1
ATOM 678 O O . ILE A 1 85 ? -17.155 2.203 7.517 1.00 88.69 85 ILE A O 1
ATOM 682 N N . GLN A 1 86 ? -15.912 1.794 9.346 1.00 90.31 86 GLN A N 1
ATOM 683 C CA . GLN A 1 86 ? -16.606 2.770 10.173 1.00 90.31 86 GLN A CA 1
ATOM 684 C C . GLN A 1 86 ? -16.490 4.185 9.594 1.00 90.31 86 GLN A C 1
ATOM 686 O O . GLN A 1 86 ? -17.503 4.857 9.424 1.00 90.31 86 GLN A O 1
ATOM 691 N N . LYS A 1 87 ? -15.275 4.620 9.243 1.00 87.94 87 LYS A N 1
ATOM 692 C CA . LYS A 1 87 ? -15.032 5.966 8.702 1.00 87.94 87 LYS A CA 1
ATOM 693 C C . LYS A 1 87 ? -15.738 6.205 7.371 1.00 87.94 87 LYS A C 1
ATOM 695 O O . LYS A 1 87 ? -16.282 7.281 7.143 1.00 87.94 87 LYS A O 1
ATOM 700 N N . GLU A 1 88 ? -15.758 5.200 6.509 1.00 90.75 88 GLU A N 1
ATOM 701 C CA . GLU A 1 88 ? -16.392 5.276 5.199 1.00 90.75 88 GLU A CA 1
ATOM 702 C C . GLU A 1 88 ? -17.921 5.271 5.303 1.00 90.75 88 GLU A C 1
ATOM 704 O O . GLU A 1 88 ? -18.576 6.037 4.602 1.00 90.75 88 GLU A O 1
ATOM 709 N N . LEU A 1 89 ? -18.504 4.503 6.230 1.00 9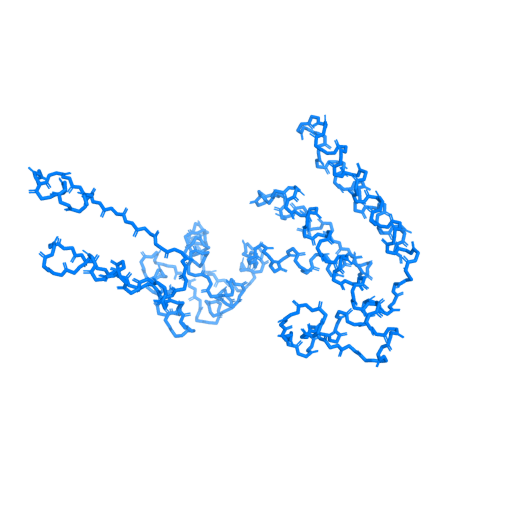4.94 89 LEU A N 1
ATOM 710 C CA . LEU A 1 89 ? -19.941 4.567 6.520 1.00 94.94 89 LEU A CA 1
ATOM 711 C C . LEU A 1 89 ? -20.349 5.920 7.124 1.00 94.94 89 LEU A C 1
ATOM 713 O O . LEU A 1 89 ? -21.350 6.490 6.694 1.00 94.94 89 LEU A O 1
ATOM 717 N N . GLU A 1 90 ? -19.558 6.456 8.063 1.00 92.81 90 GLU A N 1
ATOM 718 C CA . GLU A 1 90 ? -19.742 7.809 8.617 1.00 92.81 90 GLU A CA 1
ATOM 719 C C . GLU A 1 90 ? -19.707 8.872 7.506 1.00 92.81 90 GLU A C 1
ATOM 721 O O . GLU A 1 90 ? -20.552 9.764 7.479 1.00 92.81 90 GLU A O 1
ATOM 726 N N . LYS A 1 91 ? -18.769 8.757 6.555 1.00 92.94 91 LYS A N 1
ATOM 727 C CA . LYS A 1 91 ? -18.657 9.666 5.405 1.00 92.94 91 LYS A CA 1
ATOM 728 C C . LYS A 1 91 ? -19.844 9.542 4.450 1.00 92.94 91 LYS A C 1
ATOM 730 O O . LYS A 1 91 ? -20.411 10.555 4.056 1.00 92.94 91 LYS A O 1
ATOM 735 N N . LEU A 1 92 ? -20.229 8.323 4.075 1.00 93.81 92 LEU A N 1
ATOM 736 C CA . LEU A 1 92 ? -21.347 8.083 3.156 1.00 93.81 92 LEU A CA 1
ATOM 737 C C . LEU A 1 92 ? -22.680 8.576 3.737 1.00 93.81 92 LEU A C 1
ATOM 739 O O . LEU A 1 92 ? -23.522 9.063 2.988 1.00 93.81 92 LEU A O 1
ATOM 743 N N . ALA A 1 93 ? -22.851 8.537 5.062 1.00 93.75 93 ALA A N 1
ATOM 744 C CA . ALA A 1 93 ? -24.030 9.092 5.730 1.00 93.75 93 ALA A CA 1
ATOM 745 C C . ALA A 1 93 ? -24.217 10.601 5.512 1.00 93.75 93 ALA A C 1
ATOM 747 O O . ALA A 1 93 ? -25.346 11.084 5.561 1.00 93.75 93 ALA A O 1
ATOM 748 N N . ILE A 1 94 ? -23.147 11.339 5.199 1.00 92.94 94 ILE A N 1
ATOM 749 C CA . ILE A 1 94 ? -23.208 12.782 4.922 1.00 92.94 94 ILE A CA 1
ATOM 750 C C . ILE A 1 94 ? -23.993 13.076 3.635 1.00 92.94 94 ILE A C 1
ATOM 752 O O . ILE A 1 94 ? -24.619 14.130 3.538 1.00 92.94 94 ILE A O 1
ATOM 756 N N . LEU A 1 95 ? -23.999 12.154 2.664 1.00 90.62 95 LEU A N 1
ATOM 757 C CA . LEU A 1 95 ? -24.698 12.340 1.385 1.00 90.62 95 LEU A CA 1
ATOM 758 C C . LEU A 1 95 ? -26.219 12.436 1.557 1.00 90.62 95 LEU A C 1
ATOM 760 O O . LEU A 1 95 ? -26.892 13.047 0.733 1.00 90.62 95 LEU A O 1
ATOM 764 N N . ASN A 1 96 ? -26.750 11.863 2.645 1.00 88.31 96 ASN A N 1
ATOM 765 C CA . ASN A 1 96 ? -28.172 11.877 2.985 1.00 88.31 96 ASN A CA 1
ATOM 766 C C . ASN A 1 96 ? -29.086 11.353 1.854 1.00 88.31 96 ASN A C 1
ATOM 768 O O . ASN A 1 96 ? -30.215 11.811 1.675 1.00 88.31 96 ASN A O 1
ATOM 772 N N . GLU A 1 97 ? -28.594 10.375 1.093 1.00 92.44 97 GLU A N 1
ATOM 773 C CA . GLU A 1 97 ? -29.295 9.722 -0.013 1.00 92.44 97 GLU A CA 1
ATOM 774 C C . GLU A 1 97 ? -29.025 8.203 -0.017 1.00 92.44 97 GLU A C 1
ATOM 776 O O . GLU A 1 97 ? -28.134 7.732 0.700 1.00 92.44 97 GLU A O 1
ATOM 781 N N . PRO A 1 98 ? -29.788 7.399 -0.785 1.00 94.25 98 PRO A N 1
ATOM 782 C CA . PRO A 1 98 ? -29.525 5.971 -0.919 1.00 94.25 98 PRO A CA 1
ATOM 783 C C . PRO A 1 98 ? -28.129 5.683 -1.491 1.00 94.25 98 PRO A C 1
ATOM 785 O O . PRO A 1 98 ? -27.753 6.173 -2.554 1.00 94.25 98 PRO A O 1
ATOM 788 N N . ILE A 1 99 ? -27.360 4.842 -0.801 1.00 95.31 99 ILE A N 1
ATOM 789 C CA . ILE A 1 99 ? -25.998 4.494 -1.202 1.00 95.31 99 ILE A CA 1
ATOM 790 C C . ILE A 1 99 ? -26.011 3.349 -2.214 1.00 95.31 99 ILE A C 1
ATOM 792 O O . ILE A 1 99 ? -26.387 2.211 -1.904 1.00 95.31 99 ILE A O 1
ATOM 796 N N . GLU A 1 100 ? -25.524 3.649 -3.414 1.00 92.50 100 GLU A N 1
ATOM 797 C CA . GLU A 1 100 ? -25.319 2.704 -4.502 1.00 92.50 100 GLU A CA 1
ATOM 798 C C . GLU A 1 100 ? -23.840 2.341 -4.672 1.00 92.50 100 GLU A C 1
ATOM 800 O O . GLU A 1 100 ? -22.940 2.995 -4.142 1.00 92.50 100 GLU A O 1
ATOM 805 N N . VAL A 1 101 ? -23.572 1.302 -5.467 1.00 88.38 101 VAL A N 1
ATOM 806 C CA . VAL A 1 101 ? -22.199 0.909 -5.820 1.00 88.38 101 VAL A CA 1
ATOM 807 C C . VAL A 1 101 ? -21.453 2.038 -6.532 1.00 88.38 101 VAL A C 1
ATOM 809 O O . VAL A 1 101 ? -20.280 2.237 -6.250 1.00 88.38 101 VAL A O 1
ATOM 812 N N . ALA A 1 102 ? -22.137 2.847 -7.348 1.00 86.50 102 ALA A N 1
ATOM 813 C CA . ALA A 1 102 ? -21.534 4.010 -7.997 1.00 86.50 102 ALA A CA 1
ATOM 814 C C . ALA A 1 102 ? -20.998 5.050 -6.992 1.00 86.50 102 ALA A C 1
ATOM 816 O O . ALA A 1 102 ? -19.945 5.645 -7.223 1.00 86.50 102 ALA A O 1
ATOM 817 N N . HIS A 1 103 ? -21.672 5.242 -5.851 1.00 87.88 103 HIS A N 1
ATOM 818 C CA . HIS A 1 103 ? -21.178 6.103 -4.769 1.00 87.88 103 HIS A CA 1
ATOM 819 C C . HIS A 1 103 ? -19.940 5.495 -4.108 1.00 87.88 103 HIS A C 1
ATOM 821 O O . HIS A 1 103 ? -18.985 6.203 -3.814 1.00 87.88 103 HIS A O 1
ATOM 827 N N . ILE A 1 104 ? -19.919 4.173 -3.924 1.00 86.69 104 ILE A N 1
ATOM 828 C CA . ILE A 1 104 ? -18.756 3.471 -3.365 1.00 86.69 104 ILE A CA 1
ATOM 829 C C . ILE A 1 104 ? -17.561 3.585 -4.316 1.00 86.69 104 ILE A C 1
ATOM 831 O O . ILE A 1 104 ? -16.482 3.963 -3.879 1.00 86.69 104 ILE A O 1
ATOM 835 N N . ASP A 1 105 ? -17.755 3.333 -5.608 1.00 77.88 105 ASP A N 1
ATOM 836 C CA . ASP A 1 105 ? -16.693 3.420 -6.617 1.00 77.88 105 ASP A CA 1
ATOM 837 C C . ASP A 1 105 ? -16.129 4.837 -6.771 1.00 77.88 105 ASP A C 1
ATOM 839 O O . ASP A 1 105 ? -14.946 5.006 -7.061 1.00 77.88 105 ASP A O 1
ATOM 843 N N . SER A 1 106 ? -16.967 5.860 -6.584 1.00 77.69 106 SER A N 1
ATOM 844 C CA . SER A 1 106 ? -16.548 7.258 -6.718 1.00 77.69 106 SER A CA 1
ATOM 845 C C . SER A 1 106 ? -15.959 7.849 -5.438 1.00 77.69 106 SER A C 1
ATOM 847 O O . SER A 1 106 ? -15.101 8.725 -5.528 1.00 77.69 106 SER A O 1
ATOM 849 N N . LEU A 1 107 ? -16.392 7.393 -4.257 1.00 79.62 107 LEU A N 1
ATOM 850 C CA . LEU A 1 107 ? -16.072 8.045 -2.982 1.00 79.62 107 LEU A CA 1
ATOM 851 C C . LEU A 1 107 ? -15.248 7.182 -2.031 1.00 79.62 107 LEU A C 1
ATOM 853 O O . LEU A 1 107 ? -14.672 7.732 -1.092 1.00 79.62 107 LEU A O 1
ATOM 857 N N . VAL A 1 108 ? -15.182 5.865 -2.233 1.00 72.62 108 VAL A N 1
ATOM 858 C CA . VAL A 1 108 ? -14.519 4.932 -1.318 1.00 72.62 108 VAL A CA 1
ATOM 859 C C . VAL A 1 108 ? -13.370 4.218 -2.014 1.00 72.62 108 VAL A C 1
ATOM 861 O O . VAL A 1 108 ? -13.559 3.281 -2.788 1.00 72.62 108 VAL A O 1
ATOM 864 N N . TYR A 1 109 ? -12.147 4.617 -1.677 1.00 62.84 109 TYR A N 1
ATOM 865 C CA . TYR A 1 109 ? -10.951 3.955 -2.177 1.00 62.84 109 TYR A CA 1
ATOM 866 C C . TYR A 1 109 ? -10.467 2.855 -1.234 1.00 62.84 109 TYR A C 1
ATOM 868 O O . TYR A 1 109 ? -10.500 2.968 -0.009 1.00 62.84 109 TYR A O 1
ATOM 876 N N . SER A 1 110 ? -10.015 1.759 -1.844 1.00 54.12 110 SER A N 1
ATOM 877 C CA . SER A 1 110 ? -9.418 0.626 -1.142 1.00 54.12 110 SER A CA 1
ATOM 878 C C . SER A 1 110 ? -8.222 1.062 -0.294 1.00 54.12 110 SER A C 1
ATOM 880 O O . SER A 1 110 ? -7.525 2.010 -0.652 1.00 54.12 110 SER A O 1
ATOM 882 N N . THR A 1 111 ? -7.991 0.341 0.810 1.00 56.25 111 THR A N 1
ATOM 883 C CA . THR A 1 111 ? -6.871 0.514 1.748 1.00 56.25 111 THR A CA 1
ATOM 884 C C . THR A 1 111 ? -5.609 0.993 1.027 1.00 56.25 111 THR A C 1
ATOM 886 O O . THR A 1 111 ? -5.138 0.344 0.090 1.00 56.25 111 THR A O 1
ATOM 889 N N . ALA A 1 112 ? -5.042 2.119 1.469 1.00 60.78 112 ALA A N 1
ATOM 890 C CA . ALA A 1 112 ? -3.903 2.745 0.803 1.00 60.78 112 ALA A CA 1
ATOM 891 C C . ALA A 1 112 ? -2.768 1.774 0.411 1.00 60.78 112 ALA A C 1
ATOM 893 O O . ALA A 1 112 ? -2.287 1.878 -0.713 1.00 60.78 112 ALA A O 1
ATOM 894 N N . PRO A 1 113 ? -2.401 0.740 1.204 1.00 63.56 113 PRO A N 1
ATOM 895 C CA . PRO A 1 113 ? -1.405 -0.245 0.776 1.00 63.56 113 PRO A CA 1
ATOM 896 C C . PRO A 1 113 ? -1.750 -0.993 -0.523 1.00 63.56 113 PRO A C 1
ATOM 898 O O . PRO A 1 113 ? -0.859 -1.215 -1.343 1.00 63.56 113 PRO A O 1
ATOM 901 N N . LEU A 1 114 ? -3.019 -1.361 -0.746 1.00 69.50 114 LEU A N 1
ATOM 902 C CA . LEU A 1 114 ? -3.440 -2.071 -1.960 1.00 69.50 114 LEU A CA 1
ATOM 903 C C . LEU A 1 114 ? -3.534 -1.121 -3.158 1.00 69.50 114 LEU A C 1
ATOM 905 O O . LEU A 1 114 ? -3.160 -1.493 -4.270 1.00 69.50 114 LEU A O 1
ATOM 909 N N . ALA A 1 115 ? -4.013 0.105 -2.942 1.00 77.06 115 ALA A N 1
ATOM 910 C CA . ALA A 1 115 ? -4.045 1.136 -3.976 1.00 77.06 115 ALA A CA 1
ATOM 911 C C . ALA A 1 115 ? -2.624 1.533 -4.419 1.00 77.06 115 ALA A C 1
ATOM 913 O O . ALA A 1 115 ? -2.362 1.635 -5.618 1.00 77.06 115 ALA A O 1
ATOM 914 N N . VAL A 1 116 ? -1.687 1.645 -3.473 1.00 86.31 116 VAL A N 1
ATOM 915 C CA . VAL A 1 116 ? -0.259 1.862 -3.739 1.00 86.31 116 VAL A CA 1
ATOM 916 C C . VAL A 1 116 ? 0.332 0.693 -4.518 1.00 86.31 116 VAL A C 1
ATOM 918 O O . VAL A 1 116 ? 0.968 0.909 -5.546 1.00 86.31 116 VAL A O 1
ATOM 921 N N . GLU A 1 117 ? 0.103 -0.550 -4.087 1.00 86.69 117 GLU A N 1
ATOM 922 C CA . GLU A 1 117 ? 0.617 -1.718 -4.808 1.00 86.69 117 GLU A CA 1
ATOM 923 C C . GLU A 1 117 ? 0.082 -1.784 -6.246 1.00 86.69 117 GLU A C 1
ATOM 925 O O . GLU A 1 117 ? 0.861 -2.001 -7.177 1.00 86.69 117 GLU A O 1
ATOM 930 N N . LYS A 1 118 ? -1.217 -1.528 -6.450 1.00 88.19 118 LYS A N 1
ATOM 931 C CA . LYS A 1 118 ? -1.821 -1.445 -7.788 1.00 88.19 118 LYS A CA 1
ATOM 932 C C . LYS A 1 118 ? -1.192 -0.336 -8.630 1.00 88.19 118 LYS A C 1
ATOM 934 O O . LYS A 1 118 ? -0.800 -0.610 -9.761 1.00 88.19 118 LYS A O 1
ATOM 939 N N . ALA A 1 119 ? -1.031 0.872 -8.084 1.00 91.81 119 ALA A N 1
ATOM 940 C CA . ALA A 1 119 ? -0.397 1.988 -8.789 1.00 91.81 119 ALA A CA 1
ATOM 941 C C . ALA A 1 119 ? 1.039 1.650 -9.216 1.00 91.81 119 ALA A C 1
ATOM 943 O O . ALA A 1 119 ? 1.438 1.930 -10.346 1.00 91.81 119 ALA A O 1
ATOM 944 N N . ILE A 1 120 ? 1.807 0.986 -8.347 1.00 94.12 120 ILE A N 1
ATOM 945 C CA . ILE A 1 120 ? 3.170 0.550 -8.663 1.00 94.12 120 ILE A CA 1
ATOM 946 C C . ILE A 1 120 ? 3.152 -0.522 -9.759 1.00 94.12 120 ILE A C 1
ATOM 948 O O . ILE A 1 120 ? 3.908 -0.424 -10.724 1.00 94.12 120 ILE A O 1
ATOM 952 N N . ILE A 1 121 ? 2.275 -1.524 -9.674 1.00 93.56 121 ILE A N 1
ATOM 953 C CA . ILE A 1 121 ? 2.141 -2.537 -10.732 1.00 93.56 121 ILE A CA 1
ATOM 954 C C . ILE A 1 121 ? 1.811 -1.871 -12.076 1.00 93.56 121 ILE A C 1
ATOM 956 O O . ILE A 1 121 ? 2.465 -2.175 -13.077 1.00 93.56 121 ILE A O 1
ATOM 960 N N . SER A 1 122 ? 0.858 -0.940 -12.098 1.00 94.62 122 SER A N 1
ATOM 961 C CA . SER A 1 122 ? 0.473 -0.189 -13.297 1.00 94.62 122 SER A CA 1
ATOM 962 C C . SER A 1 122 ? 1.620 0.671 -13.843 1.00 94.62 122 SER A C 1
ATOM 964 O O . SER A 1 122 ? 1.866 0.649 -15.053 1.00 94.62 122 SER A O 1
ATOM 966 N N . LEU A 1 123 ? 2.421 1.310 -12.978 1.00 95.69 123 LEU A N 1
ATOM 967 C CA . LEU A 1 123 ? 3.652 2.013 -13.370 1.00 95.69 123 LEU A CA 1
ATOM 968 C C . LEU A 1 123 ? 4.598 1.073 -14.128 1.00 95.69 123 LEU A C 1
ATOM 970 O O . LEU A 1 123 ? 5.008 1.369 -15.251 1.00 95.69 123 LEU A O 1
ATOM 974 N N . PHE A 1 124 ? 4.894 -0.097 -13.554 1.00 94.44 124 PHE A N 1
ATOM 975 C CA . PHE A 1 124 ? 5.781 -1.089 -14.168 1.00 94.44 124 PHE A CA 1
ATOM 976 C C . PHE A 1 124 ? 5.176 -1.764 -15.403 1.00 94.44 124 PHE A C 1
ATOM 978 O O . PHE A 1 124 ? 5.929 -2.289 -16.229 1.00 94.44 124 PHE A O 1
ATOM 985 N N . LYS A 1 125 ? 3.847 -1.716 -15.573 1.00 93.25 125 LYS A N 1
ATOM 986 C CA . LYS A 1 125 ? 3.133 -2.118 -16.794 1.00 93.25 125 LYS A CA 1
ATOM 987 C C . LYS A 1 125 ? 3.122 -1.037 -17.882 1.00 93.25 125 LYS A C 1
ATOM 989 O O . LYS A 1 125 ? 2.908 -1.413 -19.033 1.00 93.25 125 LYS A O 1
ATOM 994 N N . LYS A 1 126 ? 3.509 0.208 -17.569 1.00 92.31 126 LYS A N 1
ATOM 995 C CA . LYS A 1 126 ? 3.407 1.429 -18.404 1.00 92.31 126 LYS A CA 1
ATOM 996 C C . LYS A 1 126 ? 1.980 1.946 -18.607 1.00 92.31 126 LYS A C 1
ATOM 998 O O . LYS A 1 126 ? 1.722 2.696 -19.554 1.00 92.31 126 LYS A O 1
ATOM 1003 N N . GLU A 1 127 ? 1.074 1.564 -17.723 1.00 92.81 127 GLU A N 1
ATOM 1004 C CA . GLU A 1 127 ? -0.301 2.059 -17.694 1.00 92.81 127 GLU A CA 1
ATOM 1005 C C . GLU A 1 127 ? -0.341 3.497 -17.145 1.00 92.81 127 GLU A C 1
ATOM 1007 O O . GLU A 1 127 ? 0.660 4.010 -16.636 1.00 92.81 127 GLU A O 1
ATOM 1012 N N . ASP A 1 128 ? -1.473 4.183 -17.307 1.00 89.69 128 ASP A N 1
ATOM 1013 C CA . ASP A 1 128 ? -1.672 5.479 -16.657 1.00 89.69 128 ASP A CA 1
ATOM 1014 C C . ASP A 1 128 ? -1.908 5.286 -15.154 1.00 89.69 128 ASP A C 1
ATOM 1016 O O . ASP A 1 128 ? -2.674 4.419 -14.741 1.00 89.69 128 ASP A O 1
ATOM 1020 N N . ILE A 1 129 ? -1.223 6.095 -14.349 1.00 92.62 129 ILE A N 1
ATOM 1021 C CA . ILE A 1 129 ? -1.270 6.060 -12.881 1.00 92.62 129 ILE A CA 1
ATOM 1022 C C . ILE A 1 129 ? -1.633 7.419 -12.284 1.00 92.62 129 ILE A C 1
ATOM 1024 O O . ILE A 1 129 ? -1.696 7.548 -11.063 1.00 92.62 129 ILE A O 1
ATOM 1028 N N . THR A 1 130 ? -1.825 8.440 -13.124 1.00 89.38 130 THR A N 1
ATOM 1029 C CA . THR A 1 130 ? -1.912 9.843 -12.696 1.00 89.38 130 THR A CA 1
ATOM 1030 C C . THR A 1 130 ? -3.068 10.049 -11.726 1.00 89.38 130 THR A C 1
ATOM 1032 O O . THR A 1 130 ? -2.872 10.569 -10.634 1.00 89.38 130 THR A O 1
ATOM 1035 N N . THR A 1 131 ? -4.255 9.552 -12.075 1.00 86.12 131 THR A N 1
ATOM 1036 C CA . THR A 1 131 ? -5.448 9.609 -11.220 1.00 86.12 131 THR A CA 1
ATOM 1037 C C . THR A 1 131 ? -5.247 8.889 -9.894 1.00 86.12 131 THR A C 1
ATOM 1039 O O . THR A 1 131 ? -5.579 9.439 -8.850 1.00 86.12 131 THR A O 1
ATOM 1042 N N . THR A 1 132 ? -4.668 7.686 -9.908 1.00 85.81 132 THR A N 1
ATOM 1043 C CA . THR A 1 132 ? -4.437 6.922 -8.675 1.00 85.81 132 THR A CA 1
ATOM 1044 C C . THR A 1 132 ? -3.422 7.608 -7.761 1.00 85.81 132 THR A C 1
ATOM 1046 O O . THR A 1 132 ? -3.641 7.667 -6.557 1.00 85.81 132 THR A O 1
ATOM 1049 N N . ILE A 1 133 ? -2.332 8.152 -8.310 1.00 90.69 133 ILE A N 1
ATOM 1050 C CA . ILE A 1 133 ? -1.301 8.845 -7.527 1.00 90.69 133 ILE A CA 1
ATOM 1051 C C . ILE A 1 133 ? -1.809 10.180 -6.976 1.00 90.69 133 ILE A C 1
ATOM 1053 O O . ILE A 1 133 ? -1.619 10.426 -5.786 1.00 90.69 133 ILE A O 1
ATOM 1057 N N . ASN A 1 134 ? -2.486 10.995 -7.797 1.00 86.19 134 ASN A N 1
ATOM 1058 C CA . ASN A 1 134 ? -3.116 12.240 -7.345 1.00 86.19 134 ASN A CA 1
ATOM 1059 C C . ASN A 1 134 ? -4.022 11.959 -6.147 1.00 86.19 134 ASN A C 1
ATOM 1061 O O . ASN A 1 134 ? -3.906 12.600 -5.109 1.00 86.19 134 ASN A O 1
ATOM 1065 N N . HIS A 1 135 ? -4.862 10.932 -6.268 1.00 78.31 135 HIS A N 1
ATOM 1066 C CA . HIS A 1 135 ? -5.803 10.586 -5.221 1.00 78.31 135 HIS A CA 1
ATOM 1067 C C . HIS A 1 135 ? -5.117 10.089 -3.941 1.00 78.31 135 HIS A C 1
ATOM 1069 O O . HIS A 1 135 ? -5.502 10.480 -2.845 1.00 78.31 135 HIS A O 1
ATOM 1075 N N . LEU A 1 136 ? -4.062 9.273 -4.051 1.00 82.00 136 LEU A N 1
ATOM 1076 C CA . LEU A 1 136 ? -3.277 8.849 -2.885 1.00 82.00 136 LEU A CA 1
ATOM 1077 C C . LEU A 1 136 ? -2.681 10.054 -2.141 1.00 82.00 136 LEU A C 1
ATOM 1079 O O . LEU A 1 136 ? -2.736 10.104 -0.914 1.00 82.00 136 LEU A O 1
ATOM 1083 N N . ILE A 1 137 ? -2.161 11.043 -2.871 1.00 83.88 137 ILE A N 1
ATOM 1084 C CA . ILE A 1 137 ? -1.597 12.265 -2.281 1.00 83.88 137 ILE A CA 1
ATOM 1085 C C . ILE A 1 137 ? -2.694 13.140 -1.655 1.00 83.88 137 ILE A C 1
ATOM 1087 O O . ILE A 1 137 ? -2.510 13.627 -0.541 1.00 83.88 137 ILE A O 1
ATOM 1091 N N . GLU A 1 138 ? -3.850 13.292 -2.309 1.00 75.75 138 GLU A N 1
ATOM 1092 C CA . GLU A 1 138 ? -5.022 13.998 -1.760 1.00 75.75 138 GLU A CA 1
ATOM 1093 C C . GLU A 1 138 ? -5.524 13.370 -0.451 1.00 75.75 138 GLU A C 1
ATOM 1095 O O . GLU A 1 138 ? -5.925 14.085 0.468 1.00 75.75 138 GLU A O 1
ATOM 1100 N N . LEU A 1 139 ? -5.455 12.039 -0.336 1.00 67.75 139 LEU A N 1
ATOM 1101 C CA . LEU A 1 139 ? -5.777 11.294 0.887 1.00 67.75 139 LEU A CA 1
ATOM 1102 C C . LEU A 1 139 ? -4.716 11.441 1.992 1.00 67.75 139 LEU A C 1
ATOM 1104 O O . LEU A 1 139 ? -4.900 10.927 3.096 1.00 67.75 139 LEU A O 1
ATOM 1108 N N . GLY A 1 140 ? -3.623 12.155 1.719 1.00 68.50 140 GLY A N 1
ATOM 1109 C CA . GLY A 1 140 ? -2.555 12.416 2.675 1.00 68.50 140 GLY A CA 1
ATOM 1110 C C . GLY A 1 140 ? -1.505 11.312 2.755 1.00 68.50 140 GLY A C 1
ATOM 1111 O O . GLY A 1 140 ? -0.766 11.270 3.742 1.00 68.50 140 GLY A O 1
ATOM 1112 N N . GLU A 1 141 ? -1.407 10.429 1.752 1.00 78.81 141 GLU A N 1
ATOM 1113 C CA . GLU A 1 141 ? -0.296 9.480 1.692 1.00 78.81 141 GLU A CA 1
ATOM 1114 C C . GLU A 1 141 ? 1.040 10.216 1.613 1.00 78.81 141 GLU A C 1
ATOM 1116 O O . GLU A 1 141 ? 1.260 11.126 0.810 1.00 78.81 141 GLU A O 1
ATOM 1121 N N . ASP A 1 142 ? 1.968 9.786 2.461 1.00 80.88 142 ASP A N 1
ATOM 1122 C CA . ASP A 1 142 ? 3.297 10.368 2.529 1.00 80.88 142 ASP A CA 1
ATOM 1123 C C . ASP A 1 142 ? 4.086 10.040 1.252 1.00 80.88 142 ASP A C 1
ATOM 1125 O O . ASP A 1 142 ? 4.330 8.874 0.931 1.00 80.88 142 ASP A O 1
ATOM 1129 N N . ILE A 1 143 ? 4.570 11.072 0.552 1.00 88.81 143 ILE A N 1
ATOM 1130 C CA . ILE A 1 143 ? 5.402 10.927 -0.655 1.00 88.81 143 ILE A CA 1
ATOM 1131 C C . ILE A 1 143 ? 6.614 10.026 -0.383 1.00 88.81 143 ILE A C 1
ATOM 1133 O O . ILE A 1 143 ? 6.987 9.211 -1.230 1.00 88.81 143 ILE A O 1
ATOM 1137 N N . PHE A 1 144 ? 7.223 10.110 0.807 1.00 85.56 144 PHE A N 1
ATOM 1138 C CA . PHE A 1 144 ? 8.337 9.220 1.136 1.00 85.56 144 PHE A CA 1
ATOM 1139 C C . PHE A 1 144 ? 7.879 7.769 1.326 1.00 85.56 144 PHE A C 1
ATOM 1141 O O . PHE A 1 144 ? 8.631 6.845 1.018 1.00 85.56 144 PHE A O 1
ATOM 1148 N N . ALA A 1 145 ? 6.664 7.530 1.822 1.00 83.06 145 ALA A N 1
ATOM 1149 C CA . ALA A 1 145 ? 6.095 6.190 1.914 1.00 83.06 145 ALA A CA 1
ATOM 1150 C C . ALA A 1 145 ? 5.845 5.592 0.525 1.00 83.06 145 ALA A C 1
ATOM 1152 O O . ALA A 1 145 ? 6.213 4.432 0.310 1.00 83.06 145 ALA A O 1
ATOM 1153 N N . LEU A 1 146 ? 5.329 6.390 -0.416 1.00 90.75 146 LEU A N 1
ATOM 1154 C CA . LEU A 1 146 ? 5.159 6.002 -1.819 1.00 90.75 146 LEU A CA 1
ATOM 1155 C C . LEU A 1 146 ? 6.502 5.668 -2.479 1.00 90.75 146 LEU A C 1
ATOM 1157 O O . LEU A 1 146 ? 6.645 4.601 -3.079 1.00 90.75 146 LEU A O 1
ATOM 1161 N N . LEU A 1 147 ? 7.514 6.524 -2.307 1.00 92.56 147 LEU A N 1
ATOM 1162 C CA . LEU A 1 147 ? 8.851 6.300 -2.864 1.00 92.56 147 LEU A CA 1
ATOM 1163 C C . LEU A 1 147 ? 9.478 5.003 -2.329 1.00 92.56 147 LEU A C 1
ATOM 1165 O O . LEU A 1 147 ? 9.885 4.140 -3.106 1.00 92.56 147 LEU A O 1
ATOM 1169 N N . ARG A 1 148 ? 9.435 4.797 -1.005 1.00 88.12 148 ARG A N 1
ATOM 1170 C CA . ARG A 1 148 ? 9.901 3.555 -0.362 1.00 88.12 148 ARG A CA 1
ATOM 1171 C C . ARG A 1 148 ? 9.122 2.327 -0.832 1.00 88.12 148 ARG A C 1
ATOM 1173 O O . ARG A 1 148 ? 9.671 1.228 -0.883 1.00 88.12 148 ARG A O 1
ATOM 1180 N N . ALA A 1 149 ? 7.831 2.466 -1.134 1.00 90.38 149 ALA A N 1
ATOM 1181 C CA . ALA A 1 149 ? 7.037 1.365 -1.668 1.00 90.38 149 ALA A CA 1
ATOM 1182 C C . ALA A 1 149 ? 7.507 0.968 -3.076 1.00 90.38 149 ALA A C 1
ATOM 1184 O O . ALA A 1 149 ? 7.678 -0.226 -3.331 1.00 90.38 149 ALA A O 1
ATOM 1185 N N . ILE A 1 150 ? 7.800 1.945 -3.942 1.00 95.19 150 ILE A N 1
ATOM 1186 C CA . ILE A 1 150 ? 8.370 1.706 -5.277 1.00 95.19 150 ILE A CA 1
ATOM 1187 C C . ILE A 1 150 ? 9.747 1.033 -5.166 1.00 95.19 150 ILE A C 1
ATOM 1189 O O . ILE A 1 150 ? 9.996 0.037 -5.844 1.00 95.19 150 ILE A O 1
ATOM 1193 N N . GLU A 1 151 ? 10.619 1.509 -4.275 1.00 93.62 151 GLU A N 1
ATOM 1194 C CA . GLU A 1 151 ? 11.944 0.912 -4.034 1.00 93.62 151 GLU A CA 1
ATOM 1195 C C . GLU A 1 151 ? 11.855 -0.542 -3.562 1.00 93.62 151 GLU A C 1
ATOM 1197 O O . GLU A 1 151 ? 12.538 -1.421 -4.094 1.00 93.62 151 GLU A O 1
ATOM 1202 N N . ARG A 1 152 ? 10.976 -0.830 -2.590 1.00 92.12 152 ARG A N 1
ATOM 1203 C CA . ARG A 1 152 ? 10.739 -2.202 -2.114 1.00 92.12 152 ARG A CA 1
ATOM 1204 C C . ARG A 1 152 ? 10.241 -3.105 -3.235 1.00 92.12 152 ARG A C 1
ATOM 1206 O O . ARG A 1 152 ? 10.670 -4.254 -3.329 1.00 92.12 152 ARG A O 1
ATOM 1213 N N . PHE A 1 153 ? 9.350 -2.600 -4.081 1.00 94.25 153 PHE A N 1
ATOM 1214 C CA . PHE A 1 153 ? 8.842 -3.344 -5.226 1.00 94.25 153 PHE A CA 1
ATOM 1215 C C . PHE A 1 153 ? 9.944 -3.641 -6.247 1.00 94.25 153 PHE A C 1
ATOM 1217 O O . PHE A 1 153 ? 10.079 -4.777 -6.702 1.00 94.25 153 PHE A O 1
ATOM 1224 N N . LEU A 1 154 ? 10.779 -2.647 -6.557 1.00 95.38 154 LEU A N 1
ATOM 1225 C CA . LEU A 1 154 ? 11.922 -2.800 -7.450 1.00 95.38 154 LEU A CA 1
ATOM 1226 C C . LEU A 1 154 ? 12.926 -3.833 -6.911 1.00 95.38 154 LEU A C 1
ATOM 1228 O O . LEU A 1 154 ? 13.410 -4.666 -7.679 1.00 95.38 154 LEU A O 1
ATOM 1232 N N . GLN A 1 155 ? 13.160 -3.850 -5.593 1.00 94.00 155 GLN A N 1
ATOM 1233 C CA . GLN A 1 155 ? 14.003 -4.853 -4.931 1.00 94.00 155 GLN A CA 1
ATOM 1234 C C . GLN A 1 155 ? 13.444 -6.254 -5.105 1.00 94.00 155 GLN A C 1
ATOM 1236 O O . GLN A 1 155 ? 14.188 -7.173 -5.447 1.00 94.00 155 GLN A O 1
ATOM 1241 N N . GLN A 1 156 ? 12.137 -6.426 -4.916 1.00 93.75 156 GLN A N 1
ATOM 1242 C CA . GLN A 1 156 ? 11.496 -7.711 -5.170 1.00 93.75 156 GLN A CA 1
ATOM 1243 C C . GLN A 1 156 ? 11.679 -8.122 -6.633 1.00 93.75 156 GLN A C 1
ATOM 1245 O O . GLN A 1 156 ? 12.122 -9.238 -6.885 1.00 93.75 156 GLN A O 1
ATOM 1250 N N . LEU A 1 157 ? 11.423 -7.234 -7.600 1.00 95.06 157 LEU A N 1
ATOM 1251 C CA . LEU A 1 157 ? 11.613 -7.556 -9.019 1.00 95.06 157 LEU A CA 1
ATOM 1252 C C . LEU A 1 157 ? 13.052 -7.962 -9.346 1.00 95.06 157 LEU A C 1
ATOM 1254 O O . LEU A 1 157 ? 13.256 -8.913 -10.101 1.00 95.06 157 LEU A O 1
ATOM 1258 N N . PHE A 1 158 ? 14.043 -7.287 -8.764 1.00 95.56 158 PHE A N 1
ATOM 1259 C CA . PHE A 1 158 ? 15.445 -7.665 -8.912 1.00 95.56 158 PHE A CA 1
ATOM 1260 C C . PHE A 1 158 ? 15.724 -9.064 -8.350 1.00 95.56 158 PHE A C 1
ATOM 1262 O O . PHE A 1 158 ? 16.322 -9.886 -9.046 1.00 95.56 158 PHE A O 1
ATOM 1269 N N . LEU A 1 159 ? 15.254 -9.366 -7.136 1.00 95.19 159 LEU A N 1
ATOM 1270 C CA . LEU A 1 159 ? 15.442 -10.681 -6.518 1.00 95.19 159 LEU A CA 1
ATOM 1271 C C . LEU A 1 159 ? 14.752 -11.792 -7.323 1.00 95.19 159 LEU A C 1
ATOM 1273 O O . LEU A 1 159 ? 15.351 -12.843 -7.549 1.00 95.19 159 LEU A O 1
ATOM 1277 N N . PHE A 1 160 ? 13.538 -11.545 -7.823 1.00 95.88 160 PHE A N 1
ATOM 1278 C CA . PHE A 1 160 ? 12.851 -12.458 -8.740 1.00 95.88 160 PHE A CA 1
ATOM 1279 C C . PHE A 1 160 ? 13.659 -12.675 -10.022 1.00 95.88 160 PHE A C 1
ATOM 1281 O O . PHE A 1 160 ? 13.875 -13.818 -10.418 1.00 95.88 160 PHE A O 1
ATOM 1288 N N . ASN A 1 161 ? 14.148 -11.605 -10.654 1.00 94.88 161 ASN A N 1
ATOM 1289 C CA . ASN A 1 161 ? 14.942 -11.695 -11.880 1.00 94.88 161 ASN A CA 1
ATOM 1290 C C . ASN A 1 161 ? 16.230 -12.508 -11.662 1.00 94.88 161 ASN A C 1
ATOM 1292 O O . ASN A 1 161 ? 16.544 -13.391 -12.461 1.00 94.88 161 ASN A O 1
ATOM 1296 N N . ALA A 1 162 ? 16.950 -12.246 -10.568 1.00 94.19 162 ALA A N 1
ATOM 1297 C CA . ALA A 1 162 ? 18.172 -12.960 -10.213 1.00 94.19 162 ALA A CA 1
ATOM 1298 C C . ALA A 1 162 ? 17.901 -14.445 -9.936 1.00 94.19 162 ALA A C 1
ATOM 1300 O O . ALA A 1 162 ? 18.567 -15.313 -10.500 1.00 94.19 162 ALA A O 1
ATOM 1301 N N . TYR A 1 163 ? 16.887 -14.748 -9.125 1.00 95.81 163 TYR A N 1
ATOM 1302 C CA . TYR A 1 163 ? 16.548 -16.120 -8.766 1.00 95.81 163 TYR A CA 1
ATOM 1303 C C . TYR A 1 163 ? 16.088 -16.939 -9.978 1.00 95.81 163 TYR A C 1
ATOM 1305 O O . TYR A 1 163 ? 16.559 -18.059 -10.165 1.00 95.81 163 TYR A O 1
ATOM 1313 N N . ILE A 1 164 ? 15.220 -16.381 -10.832 1.00 94.31 164 ILE A N 1
ATOM 1314 C CA . ILE A 1 164 ? 14.740 -17.060 -12.047 1.00 94.31 164 ILE A CA 1
ATOM 1315 C C . ILE A 1 164 ? 15.908 -17.367 -12.992 1.00 94.31 164 ILE A C 1
ATOM 1317 O O . ILE A 1 164 ? 15.954 -18.449 -13.570 1.00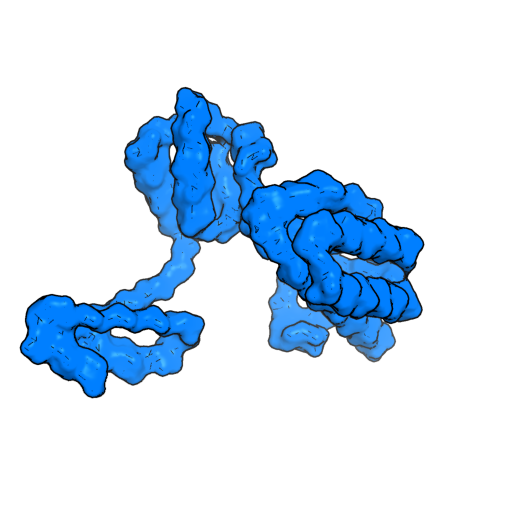 94.31 164 ILE A O 1
ATOM 1321 N N . ARG A 1 165 ? 16.887 -16.463 -13.129 1.00 92.12 165 ARG A N 1
ATOM 1322 C CA . ARG A 1 165 ? 18.078 -16.698 -13.967 1.00 92.12 165 ARG A CA 1
ATOM 1323 C C . ARG A 1 165 ? 18.974 -17.819 -13.446 1.00 92.12 165 ARG A C 1
ATOM 1325 O O . ARG A 1 165 ? 19.604 -18.491 -14.254 1.00 92.12 165 ARG A O 1
ATOM 1332 N N . LEU A 1 166 ? 19.050 -17.996 -12.128 1.00 93.56 166 LEU A N 1
ATOM 1333 C CA . LEU A 1 166 ? 19.887 -19.019 -11.498 1.00 93.56 166 LEU A CA 1
ATOM 1334 C C . LEU A 1 166 ? 19.193 -20.387 -11.420 1.00 93.56 166 LEU A C 1
ATOM 1336 O O . LEU A 1 166 ? 19.859 -21.407 -11.559 1.00 93.56 166 LEU A O 1
ATOM 1340 N N . ASN A 1 167 ? 17.871 -20.411 -11.220 1.00 94.06 167 ASN A N 1
ATOM 1341 C CA . ASN A 1 167 ? 17.117 -21.630 -10.894 1.00 94.06 167 ASN A CA 1
ATOM 1342 C C . ASN A 1 167 ? 16.080 -22.033 -11.960 1.00 94.06 167 ASN A C 1
ATOM 1344 O O . ASN A 1 167 ? 15.457 -23.085 -11.852 1.00 94.06 167 ASN A O 1
ATOM 1348 N N . GLY A 1 168 ? 15.850 -21.203 -12.979 1.00 89.81 168 GLY A N 1
ATOM 1349 C CA . GLY A 1 168 ? 14.934 -21.469 -14.096 1.00 89.81 168 GLY A CA 1
ATOM 1350 C C . GLY A 1 168 ? 13.445 -21.229 -13.809 1.00 89.81 168 GLY A C 1
ATOM 1351 O O . GLY A 1 168 ? 12.681 -21.009 -14.746 1.00 89.81 168 GLY A O 1
ATOM 1352 N N . ALA A 1 169 ? 13.018 -21.215 -12.543 1.00 90.88 169 ALA A N 1
ATOM 1353 C CA . ALA A 1 169 ? 11.629 -20.980 -12.144 1.00 90.88 169 ALA A CA 1
ATOM 1354 C C . ALA A 1 169 ? 11.538 -20.059 -10.911 1.00 90.88 169 ALA A C 1
ATOM 1356 O O . ALA A 1 169 ? 12.469 -20.028 -10.107 1.00 90.88 169 ALA A O 1
ATOM 1357 N N . PRO A 1 170 ? 10.441 -19.297 -10.736 1.00 93.31 170 PRO A N 1
ATOM 1358 C CA . PRO A 1 170 ? 10.244 -18.478 -9.543 1.00 93.31 170 PRO A CA 1
ATOM 1359 C C . PRO A 1 170 ? 9.863 -19.334 -8.327 1.00 93.31 170 PRO A C 1
ATOM 1361 O O . PRO A 1 170 ? 9.055 -20.257 -8.435 1.00 93.31 170 PRO A O 1
ATOM 1364 N N . ASN A 1 171 ? 10.390 -18.971 -7.157 1.00 93.44 171 ASN A N 1
ATOM 1365 C CA . ASN A 1 171 ? 9.999 -19.532 -5.865 1.00 93.44 171 ASN A CA 1
ATOM 1366 C C . ASN A 1 171 ? 9.961 -18.414 -4.814 1.00 93.44 171 ASN A C 1
ATOM 1368 O O . ASN A 1 171 ? 10.986 -18.035 -4.248 1.00 93.44 171 ASN A O 1
ATOM 1372 N N . SER A 1 172 ? 8.775 -17.863 -4.558 1.00 87.06 172 SER A N 1
ATOM 1373 C CA . SER A 1 172 ? 8.613 -16.728 -3.639 1.00 87.06 172 SER A CA 1
ATOM 1374 C C . SER A 1 172 ? 9.084 -17.025 -2.217 1.00 87.06 172 SER A C 1
ATOM 1376 O O . SER A 1 172 ? 9.636 -16.133 -1.578 1.00 87.06 172 SER A O 1
ATOM 1378 N N . LYS A 1 173 ? 8.959 -18.271 -1.739 1.00 89.06 173 LYS A N 1
ATOM 1379 C CA . LYS A 1 173 ? 9.441 -18.661 -0.410 1.00 89.06 173 LYS A CA 1
ATOM 1380 C C . LYS A 1 173 ? 10.955 -18.530 -0.283 1.00 89.06 173 LYS A C 1
ATOM 1382 O O . LYS A 1 173 ? 11.427 -18.060 0.745 1.00 89.06 173 LYS A O 1
ATOM 1387 N N . GLU A 1 174 ? 11.704 -18.912 -1.310 1.00 92.81 174 GLU A N 1
ATOM 1388 C CA . GLU A 1 174 ? 13.165 -18.766 -1.312 1.00 92.81 174 GLU A CA 1
ATOM 1389 C C . GLU A 1 174 ? 13.609 -17.327 -1.587 1.00 92.81 174 GLU A C 1
ATOM 1391 O O . GLU A 1 174 ? 14.605 -16.874 -1.033 1.00 92.81 174 GLU A O 1
ATOM 1396 N N . ILE A 1 175 ? 12.845 -16.590 -2.395 1.00 91.81 175 ILE A N 1
ATOM 1397 C CA . ILE A 1 175 ? 13.155 -15.204 -2.766 1.00 91.81 175 ILE A CA 1
ATOM 1398 C C . ILE A 1 175 ? 12.862 -14.225 -1.615 1.00 91.81 175 ILE A C 1
ATOM 1400 O O . ILE A 1 175 ? 13.641 -13.305 -1.372 1.00 91.81 175 ILE A O 1
ATOM 1404 N N . LEU A 1 176 ? 11.723 -14.389 -0.934 1.00 87.06 176 LEU A N 1
ATOM 1405 C CA . LEU A 1 176 ? 11.179 -13.429 0.037 1.00 87.06 176 LEU A CA 1
ATOM 1406 C C . LEU A 1 176 ? 11.144 -13.961 1.478 1.00 87.06 176 LEU A C 1
ATOM 1408 O O . LEU A 1 176 ? 10.859 -13.199 2.399 1.00 87.06 176 LEU A O 1
ATOM 1412 N N . GLY A 1 177 ? 11.384 -15.259 1.688 1.00 83.81 177 GLY A N 1
ATOM 1413 C CA . GLY A 1 177 ? 11.269 -15.920 2.994 1.00 83.81 177 GLY A CA 1
ATOM 1414 C C . GLY A 1 177 ? 9.852 -16.391 3.352 1.00 83.81 177 GLY A C 1
ATOM 1415 O O . GLY A 1 177 ? 9.660 -17.020 4.392 1.00 83.81 177 GLY A O 1
ATOM 1416 N N . TYR A 1 178 ? 8.854 -16.128 2.502 1.00 79.06 178 TYR A N 1
ATOM 1417 C CA . TYR A 1 178 ? 7.468 -16.571 2.676 1.00 79.06 178 TYR A CA 1
ATOM 1418 C C . TYR A 1 178 ? 6.798 -16.843 1.324 1.00 79.06 178 TYR A C 1
ATOM 1420 O O . TYR A 1 178 ? 7.187 -16.292 0.298 1.00 79.06 178 TYR A O 1
ATOM 1428 N N . GLN A 1 179 ? 5.790 -17.716 1.316 1.00 78.88 179 GLN A N 1
ATOM 1429 C CA . GLN A 1 179 ? 5.099 -18.115 0.091 1.00 78.88 179 GLN A CA 1
ATOM 1430 C C . GLN A 1 179 ? 4.034 -17.080 -0.294 1.00 78.88 179 GLN A C 1
ATOM 1432 O O . GLN A 1 179 ? 3.114 -16.819 0.482 1.00 78.88 179 GLN A O 1
ATOM 1437 N N . LEU A 1 180 ? 4.122 -16.544 -1.511 1.00 76.88 180 LEU A N 1
ATOM 1438 C CA . LEU A 1 180 ? 3.072 -15.717 -2.105 1.00 76.88 180 LEU A CA 1
ATOM 1439 C C . LEU A 1 180 ? 1.943 -16.580 -2.692 1.00 76.88 180 LEU A C 1
ATOM 1441 O O . LEU A 1 180 ? 2.192 -17.713 -3.130 1.00 76.88 180 LEU A O 1
ATOM 1445 N N . PRO A 1 181 ? 0.712 -16.038 -2.794 1.00 81.38 181 PRO A N 1
ATOM 1446 C CA . PRO A 1 181 ? -0.326 -16.628 -3.629 1.00 81.38 181 PRO A CA 1
ATOM 1447 C C . PRO A 1 181 ? 0.164 -16.807 -5.070 1.00 81.38 181 PRO A C 1
ATOM 1449 O O . PRO A 1 181 ? 0.828 -15.931 -5.625 1.00 81.38 181 PRO A O 1
ATOM 1452 N N . LYS A 1 182 ? -0.195 -17.931 -5.702 1.00 78.19 182 LYS A N 1
ATOM 1453 C CA . LYS A 1 182 ? 0.370 -18.331 -7.002 1.00 78.19 182 LYS A CA 1
ATOM 1454 C C . LYS A 1 182 ? 0.167 -17.287 -8.103 1.00 78.19 182 LYS A C 1
ATOM 1456 O O . LYS A 1 182 ? 1.058 -17.070 -8.914 1.00 78.19 182 LYS A O 1
ATOM 1461 N N . PHE A 1 183 ? -0.984 -16.615 -8.117 1.00 82.38 183 PHE A N 1
ATOM 1462 C CA . PHE A 1 183 ? -1.270 -15.565 -9.095 1.00 82.38 183 PHE A CA 1
ATOM 1463 C C . PHE A 1 183 ? -0.351 -14.340 -8.925 1.00 82.38 183 PHE A C 1
ATOM 1465 O O . PHE A 1 183 ? 0.151 -13.828 -9.921 1.00 82.38 183 PHE A O 1
ATOM 1472 N N . VAL A 1 184 ? -0.059 -13.931 -7.682 1.00 83.19 184 VAL A N 1
ATOM 1473 C CA . VAL A 1 184 ? 0.866 -12.823 -7.372 1.00 83.19 184 VAL A CA 1
ATOM 1474 C C . VAL A 1 184 ? 2.301 -13.210 -7.719 1.00 83.19 184 VAL A C 1
ATOM 1476 O O . VAL A 1 184 ? 3.025 -12.428 -8.327 1.00 83.19 184 VAL A O 1
ATOM 1479 N N . GLU A 1 185 ? 2.712 -14.434 -7.375 1.00 87.25 185 GLU A N 1
ATOM 1480 C CA . GLU A 1 185 ? 4.036 -14.967 -7.719 1.00 87.25 185 GLU A CA 1
ATOM 1481 C C . GLU A 1 185 ? 4.258 -14.969 -9.238 1.00 87.25 185 GLU A C 1
ATOM 1483 O O . GLU A 1 185 ? 5.299 -14.513 -9.713 1.00 87.25 185 GLU A O 1
ATOM 1488 N N . ASN A 1 186 ? 3.259 -15.420 -10.000 1.00 89.25 186 ASN A N 1
ATOM 1489 C CA . ASN A 1 186 ? 3.312 -15.432 -11.458 1.00 89.25 186 ASN A CA 1
ATOM 1490 C C . ASN A 1 186 ? 3.346 -14.012 -12.044 1.00 89.25 186 ASN A C 1
ATOM 1492 O O . ASN A 1 186 ? 4.116 -13.764 -12.970 1.00 89.25 186 ASN A O 1
ATOM 1496 N N . GLU A 1 187 ? 2.563 -13.069 -11.507 1.00 90.94 187 GLU A N 1
ATOM 1497 C CA . GLU A 1 187 ? 2.597 -11.668 -11.948 1.00 90.94 187 GLU A CA 1
ATOM 1498 C C . GLU A 1 187 ? 3.970 -11.029 -11.685 1.00 90.94 187 GLU A C 1
ATOM 1500 O O . GLU A 1 187 ? 4.553 -10.412 -12.580 1.00 90.94 187 GLU A O 1
ATOM 1505 N N . ARG A 1 188 ? 4.528 -11.229 -10.484 1.00 91.69 188 ARG A N 1
ATOM 1506 C CA . ARG A 1 188 ? 5.869 -10.751 -10.115 1.00 91.69 188 ARG A CA 1
ATOM 1507 C C . ARG A 1 188 ? 6.946 -11.339 -11.016 1.00 91.69 188 ARG A C 1
ATOM 1509 O O . ARG A 1 188 ? 7.791 -10.597 -11.514 1.00 91.69 188 ARG A O 1
ATOM 1516 N N . ALA A 1 189 ? 6.894 -12.642 -11.275 1.00 93.88 189 ALA A N 1
ATOM 1517 C CA . ALA A 1 189 ? 7.824 -13.310 -12.177 1.00 93.88 189 ALA A CA 1
ATOM 1518 C C . ALA A 1 189 ? 7.707 -12.788 -13.619 1.00 93.88 189 ALA A C 1
ATOM 1520 O O . ALA A 1 189 ? 8.724 -12.543 -14.268 1.00 93.88 189 ALA A O 1
ATOM 1521 N N . ALA A 1 190 ? 6.485 -12.565 -14.111 1.00 93.94 190 ALA A N 1
ATOM 1522 C CA . ALA A 1 190 ? 6.248 -12.020 -15.446 1.00 93.94 190 ALA A CA 1
ATOM 1523 C C . ALA A 1 190 ? 6.815 -10.599 -15.594 1.00 93.94 190 ALA A C 1
ATOM 1525 O O . ALA A 1 190 ? 7.525 -10.316 -16.562 1.00 93.94 190 ALA A O 1
ATOM 1526 N N . LEU A 1 191 ? 6.566 -9.724 -14.614 1.00 93.94 191 LEU A N 1
ATOM 1527 C CA . LEU A 1 191 ? 7.129 -8.370 -14.584 1.00 93.94 191 LEU A CA 1
ATOM 1528 C C . LEU A 1 191 ? 8.658 -8.397 -14.504 1.00 93.94 191 LEU A C 1
ATOM 1530 O O . LEU A 1 191 ? 9.325 -7.707 -15.276 1.00 93.94 191 LEU A O 1
ATOM 1534 N N . ALA A 1 192 ? 9.216 -9.228 -13.622 1.00 93.56 192 ALA A N 1
ATOM 1535 C CA . ALA A 1 192 ? 10.658 -9.361 -13.452 1.00 93.56 192 ALA A CA 1
ATOM 1536 C C . ALA A 1 192 ? 11.346 -9.840 -14.738 1.00 93.56 192 ALA A C 1
ATOM 1538 O O . ALA A 1 192 ? 12.396 -9.313 -15.091 1.00 93.56 192 ALA A O 1
ATOM 1539 N N . ASN A 1 193 ? 10.755 -10.790 -15.468 1.00 92.19 193 ASN A N 1
ATOM 1540 C CA . ASN A 1 193 ? 11.308 -11.296 -16.729 1.00 92.19 193 ASN A CA 1
ATOM 1541 C C . ASN A 1 193 ? 11.256 -10.271 -17.870 1.00 92.19 193 ASN A C 1
ATOM 1543 O O . ASN A 1 193 ? 12.110 -10.297 -18.758 1.00 92.19 193 ASN A O 1
ATOM 1547 N N . ARG A 1 194 ? 10.276 -9.359 -17.853 1.00 91.31 194 ARG A N 1
ATOM 1548 C CA . ARG A 1 194 ? 10.116 -8.329 -18.888 1.00 91.31 194 ARG A CA 1
ATOM 1549 C C . ARG A 1 194 ? 11.202 -7.255 -18.824 1.00 91.31 194 ARG A C 1
ATOM 1551 O O . ARG A 1 194 ? 11.549 -6.670 -19.849 1.00 91.31 194 ARG A O 1
ATOM 1558 N N . ILE A 1 195 ? 11.731 -6.982 -17.633 1.00 90.75 195 ILE A N 1
ATOM 1559 C CA . ILE A 1 195 ? 12.627 -5.851 -17.390 1.00 90.75 195 ILE A CA 1
ATOM 1560 C C . ILE A 1 195 ? 14.081 -6.329 -17.368 1.00 90.75 195 ILE A C 1
ATOM 1562 O O . ILE A 1 195 ? 14.458 -7.268 -16.664 1.00 90.75 195 ILE A O 1
ATOM 1566 N N . LYS A 1 196 ? 14.936 -5.666 -18.151 1.00 91.44 196 LYS A N 1
ATOM 1567 C CA . LYS A 1 196 ? 16.369 -5.984 -18.201 1.00 91.44 196 LYS A CA 1
ATOM 1568 C C . LYS A 1 196 ? 17.059 -5.537 -16.899 1.00 91.44 196 LYS A C 1
ATOM 1570 O O . LYS A 1 196 ? 16.745 -4.456 -16.404 1.00 91.44 196 LYS A O 1
ATOM 1575 N N . PRO A 1 197 ? 18.071 -6.268 -16.392 1.00 89.75 197 PRO A N 1
ATOM 1576 C CA . PRO A 1 197 ? 18.818 -5.857 -15.197 1.00 89.75 197 PRO A CA 1
ATOM 1577 C C . PRO A 1 197 ? 19.410 -4.443 -15.282 1.00 89.75 197 PRO A C 1
ATOM 1579 O O . PRO A 1 197 ? 19.357 -3.691 -14.316 1.00 89.75 197 PRO A O 1
ATOM 1582 N N . ALA A 1 198 ? 19.901 -4.042 -16.459 1.00 92.94 198 ALA A N 1
ATOM 1583 C CA . ALA A 1 198 ? 20.404 -2.687 -16.686 1.00 92.94 198 ALA A CA 1
ATOM 1584 C C . ALA A 1 198 ? 19.313 -1.610 -16.530 1.00 92.94 198 ALA A C 1
ATOM 1586 O O . ALA A 1 198 ? 19.596 -0.511 -16.064 1.00 92.94 198 ALA A O 1
ATOM 1587 N N . THR A 1 199 ? 18.066 -1.923 -16.893 1.00 94.81 199 THR A N 1
ATOM 1588 C CA . THR A 1 199 ? 16.910 -1.044 -16.681 1.00 94.81 199 THR A CA 1
ATOM 1589 C C . THR A 1 199 ? 16.580 -0.936 -15.194 1.00 94.81 199 THR A C 1
ATOM 1591 O O . THR A 1 199 ? 16.410 0.173 -14.701 1.00 94.81 199 THR A O 1
ATOM 1594 N N . LEU A 1 200 ? 16.577 -2.056 -14.457 1.00 93.31 200 LEU A N 1
ATOM 1595 C CA . LEU A 1 200 ? 16.364 -2.048 -13.002 1.00 93.31 200 LEU A CA 1
ATOM 1596 C C . LEU A 1 200 ? 17.405 -1.173 -12.286 1.00 93.31 200 LEU A C 1
ATOM 1598 O O . LEU A 1 200 ? 17.039 -0.362 -11.442 1.00 93.31 200 LEU A O 1
ATOM 1602 N N . LEU A 1 201 ? 18.684 -1.284 -12.666 1.00 94.38 201 LEU A N 1
ATOM 1603 C CA . LEU A 1 201 ? 19.760 -0.461 -12.106 1.00 94.38 201 LEU A CA 1
ATOM 1604 C C . LEU A 1 201 ? 19.541 1.038 -12.358 1.00 94.38 201 LEU A C 1
ATOM 1606 O O . LEU A 1 201 ? 19.707 1.841 -11.444 1.00 94.38 201 LEU A O 1
ATOM 1610 N N . LYS A 1 202 ? 19.139 1.419 -13.577 1.00 96.75 202 LYS A N 1
ATOM 1611 C CA . LYS A 1 202 ? 18.834 2.822 -13.898 1.00 96.75 202 LYS A CA 1
ATOM 1612 C C . LYS A 1 202 ? 17.665 3.356 -13.072 1.00 96.75 202 LYS A C 1
ATOM 1614 O O . LYS A 1 202 ? 17.742 4.469 -12.567 1.00 96.75 202 LYS A O 1
ATOM 1619 N N . ILE A 1 203 ? 16.606 2.563 -12.903 1.00 96.69 203 ILE A N 1
ATOM 1620 C CA . ILE A 1 203 ? 15.456 2.948 -12.070 1.00 96.69 203 ILE A CA 1
ATOM 1621 C C . ILE A 1 203 ? 15.897 3.126 -10.609 1.00 96.69 203 ILE A C 1
ATOM 1623 O O . ILE A 1 203 ? 15.495 4.098 -9.977 1.00 96.69 203 ILE A O 1
ATOM 1627 N N . TYR A 1 204 ? 16.773 2.259 -10.091 1.00 95.38 204 TYR A N 1
ATOM 1628 C CA . TYR A 1 204 ? 17.360 2.427 -8.757 1.00 95.38 204 TYR A CA 1
ATOM 1629 C C . TYR A 1 204 ? 18.106 3.749 -8.599 1.00 95.38 204 TYR A C 1
ATOM 1631 O O . TYR A 1 204 ? 17.923 4.436 -7.600 1.00 95.38 204 TYR A O 1
ATOM 1639 N N . GLN A 1 205 ? 18.934 4.113 -9.579 1.00 96.25 205 GLN A N 1
ATOM 1640 C CA . GLN A 1 205 ? 19.673 5.377 -9.557 1.00 96.25 205 GLN A CA 1
ATOM 1641 C C . GLN A 1 205 ? 18.718 6.576 -9.552 1.00 96.25 205 GLN A C 1
ATOM 1643 O O . GLN A 1 205 ? 18.868 7.461 -8.715 1.00 96.25 205 GLN A O 1
ATOM 1648 N N . ILE A 1 206 ? 17.685 6.550 -10.404 1.00 97.31 206 ILE A N 1
ATOM 1649 C CA . ILE A 1 206 ? 16.638 7.583 -10.440 1.00 97.31 206 ILE A CA 1
ATOM 1650 C C . ILE A 1 206 ? 15.951 7.721 -9.075 1.00 97.31 206 ILE A C 1
ATOM 1652 O O . ILE A 1 206 ? 15.762 8.839 -8.604 1.00 97.31 206 ILE A O 1
ATOM 1656 N N . LEU A 1 207 ? 15.587 6.604 -8.436 1.00 95.88 207 LEU A N 1
ATOM 1657 C CA . LEU A 1 207 ? 14.924 6.611 -7.129 1.00 95.88 207 LEU A CA 1
ATOM 1658 C C . LEU A 1 207 ? 15.829 7.165 -6.024 1.00 95.88 207 LEU A C 1
ATOM 1660 O O . LEU A 1 207 ? 15.380 8.006 -5.253 1.00 95.88 207 LEU A O 1
ATOM 1664 N N . LEU A 1 208 ? 17.103 6.763 -5.982 1.00 94.06 208 LEU A N 1
ATOM 1665 C CA . LEU A 1 208 ? 18.066 7.245 -4.984 1.00 94.06 208 LEU A CA 1
ATOM 1666 C C . LEU A 1 208 ? 18.341 8.748 -5.123 1.00 94.06 208 LEU A C 1
ATOM 1668 O O . LEU A 1 208 ? 18.373 9.476 -4.128 1.00 94.06 208 LEU A O 1
ATOM 1672 N N . GLU A 1 209 ? 18.517 9.227 -6.356 1.00 95.00 209 GLU A N 1
ATOM 1673 C CA . GLU A 1 209 ? 18.680 10.655 -6.643 1.00 95.00 209 GLU A CA 1
ATOM 1674 C C . GLU A 1 209 ? 17.428 11.445 -6.250 1.00 95.00 209 GLU A C 1
ATOM 1676 O O . GLU A 1 209 ? 17.528 12.498 -5.613 1.00 95.00 209 GLU A O 1
ATOM 1681 N N . ALA A 1 210 ? 16.246 10.920 -6.584 1.00 94.75 210 ALA A N 1
ATOM 1682 C CA . ALA A 1 210 ? 14.975 11.522 -6.210 1.00 94.75 210 ALA A CA 1
ATOM 1683 C C . ALA A 1 210 ? 14.786 11.564 -4.691 1.00 94.75 210 ALA A C 1
ATOM 1685 O O . ALA A 1 210 ? 14.387 12.600 -4.162 1.00 94.75 210 ALA A O 1
ATOM 1686 N N . GLU A 1 211 ? 15.108 10.488 -3.971 1.00 93.31 211 GLU A N 1
ATOM 1687 C CA . GLU A 1 211 ? 14.989 10.437 -2.514 1.00 93.31 211 GLU A CA 1
ATOM 1688 C C . GLU A 1 211 ? 15.856 11.520 -1.858 1.00 93.31 211 GLU A C 1
ATOM 1690 O O . GLU A 1 211 ? 15.376 12.275 -1.006 1.00 93.31 211 GLU A O 1
ATOM 1695 N N . LEU A 1 212 ? 17.117 11.643 -2.284 1.00 93.94 212 LEU A N 1
ATOM 1696 C CA . LEU A 1 212 ? 18.033 12.668 -1.785 1.00 93.94 212 LEU A CA 1
ATOM 1697 C C . LEU A 1 212 ? 17.512 14.084 -2.071 1.00 93.94 212 LEU A C 1
ATOM 1699 O O . LEU A 1 212 ? 17.524 14.952 -1.190 1.00 93.94 212 LEU A O 1
ATOM 1703 N N . LEU A 1 213 ? 17.032 14.319 -3.292 1.00 93.81 213 LEU A N 1
ATOM 1704 C CA . LEU A 1 213 ? 16.531 15.623 -3.713 1.00 93.81 213 LEU A CA 1
ATOM 1705 C C . LEU A 1 213 ? 15.251 16.006 -2.956 1.00 93.81 213 LEU A C 1
ATOM 1707 O O . LEU A 1 213 ? 15.150 17.116 -2.439 1.00 93.81 213 LEU A O 1
ATOM 1711 N N . ILE A 1 214 ? 14.298 15.083 -2.808 1.00 92.56 214 ILE A N 1
ATOM 1712 C CA . ILE A 1 214 ? 13.040 15.316 -2.081 1.00 92.56 214 ILE A CA 1
ATOM 1713 C C . ILE A 1 214 ? 13.309 15.559 -0.586 1.00 92.56 214 ILE A C 1
ATOM 1715 O O . ILE A 1 214 ? 12.643 16.397 0.027 1.00 92.56 214 ILE A O 1
ATOM 1719 N N . LYS A 1 215 ? 14.298 14.879 0.015 1.00 90.62 215 LYS A N 1
ATOM 1720 C CA . LYS A 1 215 ? 14.692 15.102 1.422 1.00 90.62 215 LYS A CA 1
ATOM 1721 C C . LYS A 1 215 ? 15.268 16.495 1.669 1.00 90.62 215 LYS A C 1
ATOM 1723 O O . LYS A 1 215 ? 15.053 17.045 2.745 1.00 90.62 215 LYS A O 1
ATOM 1728 N N . THR A 1 216 ? 15.989 17.050 0.699 1.00 91.19 216 THR A N 1
ATOM 1729 C CA . THR A 1 216 ? 16.679 18.345 0.833 1.00 91.19 216 THR A CA 1
ATOM 1730 C C . THR A 1 216 ? 15.864 19.534 0.318 1.00 91.19 216 THR A C 1
ATOM 1732 O O . THR A 1 216 ? 16.202 20.678 0.615 1.00 91.19 216 THR A O 1
ATOM 1735 N N . SER A 1 217 ? 14.771 19.284 -0.407 1.00 90.44 217 SER A N 1
ATOM 1736 C CA . SER A 1 217 ? 13.954 20.327 -1.034 1.00 90.44 217 SER A CA 1
ATOM 1737 C C . SER A 1 217 ? 12.836 20.881 -0.127 1.00 90.44 217 SER A C 1
ATOM 1739 O O . SER A 1 217 ? 12.319 20.168 0.745 1.00 90.44 217 SER A O 1
ATOM 1741 N N . PRO A 1 218 ? 12.391 22.137 -0.349 1.00 88.50 218 PRO A N 1
ATOM 1742 C CA . PRO A 1 218 ? 11.240 22.720 0.342 1.00 88.50 218 PRO A CA 1
ATOM 1743 C C . PRO A 1 218 ? 9.952 21.922 0.114 1.00 88.50 218 PRO A C 1
ATOM 1745 O O . PRO A 1 218 ? 9.735 21.379 -0.971 1.00 88.50 218 PRO A O 1
ATOM 1748 N N . ALA A 1 219 ? 9.056 21.912 1.107 1.00 80.44 219 ALA A N 1
ATOM 1749 C CA . ALA A 1 219 ? 7.802 21.152 1.066 1.00 80.44 219 ALA A CA 1
ATOM 1750 C C . ALA A 1 219 ? 6.954 21.427 -0.191 1.00 80.44 219 ALA A C 1
ATOM 1752 O O . ALA A 1 219 ? 6.455 20.485 -0.796 1.00 80.44 219 ALA A O 1
ATOM 1753 N N . SER A 1 220 ? 6.886 22.685 -0.638 1.00 83.81 220 SER A N 1
ATOM 1754 C CA . SER A 1 220 ? 6.126 23.123 -1.820 1.00 83.81 220 SER A CA 1
ATOM 1755 C C . SER A 1 220 ? 6.586 22.517 -3.151 1.00 83.81 220 SER A C 1
ATOM 1757 O O . SER A 1 220 ? 5.881 22.637 -4.145 1.00 83.81 220 SER A O 1
ATOM 1759 N N . THR A 1 221 ? 7.762 21.886 -3.196 1.00 89.50 221 THR A N 1
ATOM 1760 C CA . THR A 1 221 ? 8.344 21.326 -4.431 1.00 89.50 221 THR A CA 1
ATOM 1761 C C . THR A 1 221 ? 8.372 19.799 -4.456 1.00 89.50 221 THR A C 1
ATOM 1763 O O . THR A 1 221 ? 8.607 19.208 -5.509 1.00 89.50 221 THR A O 1
ATOM 1766 N N . LYS A 1 222 ? 8.122 19.141 -3.316 1.00 88.25 222 LYS A N 1
ATOM 1767 C CA . LYS A 1 222 ? 8.292 17.686 -3.161 1.00 88.25 222 LYS A CA 1
ATOM 1768 C C . LYS A 1 222 ? 7.355 16.884 -4.055 1.00 88.25 222 LYS A C 1
ATOM 1770 O O . LYS A 1 222 ? 7.782 15.900 -4.649 1.00 88.25 222 LYS A O 1
ATOM 1775 N N . GLU A 1 223 ? 6.111 17.329 -4.179 1.00 90.69 223 GLU A N 1
ATOM 1776 C CA . GLU A 1 223 ? 5.111 16.697 -5.036 1.00 90.69 223 GLU A CA 1
ATOM 1777 C C . GLU A 1 223 ? 5.504 16.775 -6.519 1.00 90.69 223 GLU A C 1
ATOM 1779 O O . GLU A 1 223 ? 5.565 15.754 -7.202 1.00 90.69 223 GLU A O 1
ATOM 1784 N N . SER A 1 224 ? 5.903 17.955 -7.001 1.00 92.62 224 SER A N 1
ATOM 1785 C CA . SER A 1 224 ? 6.387 18.131 -8.376 1.00 92.62 224 SER A CA 1
ATOM 1786 C C . SER A 1 224 ? 7.615 17.266 -8.677 1.00 92.62 224 SER A C 1
ATOM 1788 O O . SER A 1 224 ? 7.715 16.671 -9.751 1.00 92.62 224 SER A O 1
ATOM 1790 N N . LEU A 1 225 ? 8.545 17.160 -7.722 1.00 94.44 225 LEU A N 1
ATOM 1791 C CA . LEU A 1 225 ? 9.718 16.289 -7.835 1.00 94.44 225 LEU A CA 1
ATOM 1792 C C . LEU A 1 225 ? 9.335 14.806 -7.879 1.00 94.44 225 LEU A C 1
ATOM 1794 O O . LEU A 1 225 ? 9.939 14.037 -8.632 1.00 94.44 225 LEU A O 1
ATOM 1798 N N . PHE A 1 226 ? 8.323 14.402 -7.113 1.00 95.25 226 PHE A N 1
ATOM 1799 C CA . PHE A 1 226 ? 7.803 13.041 -7.142 1.00 95.25 226 PHE A CA 1
ATOM 1800 C C . PHE A 1 226 ? 7.196 12.702 -8.509 1.00 95.25 226 PHE A C 1
ATOM 1802 O O . PHE A 1 226 ? 7.607 11.712 -9.116 1.00 95.25 226 PHE A O 1
ATOM 1809 N N . TYR A 1 227 ? 6.333 13.555 -9.071 1.00 95.06 227 TYR A N 1
ATOM 1810 C CA . TYR A 1 227 ? 5.804 13.342 -10.427 1.00 95.06 227 TYR A CA 1
ATOM 1811 C C . TYR A 1 227 ? 6.902 13.305 -11.489 1.00 95.06 227 TYR A C 1
ATOM 1813 O O . TYR A 1 227 ? 6.908 12.412 -12.338 1.00 95.06 227 TYR A O 1
ATOM 1821 N N . ALA A 1 228 ? 7.877 14.216 -11.418 1.00 95.38 228 ALA A N 1
ATOM 1822 C CA . ALA A 1 228 ? 9.024 14.199 -12.323 1.00 95.38 228 ALA A CA 1
ATOM 1823 C C . ALA A 1 228 ? 9.805 12.876 -12.232 1.00 95.38 228 ALA A C 1
ATOM 1825 O O . ALA A 1 228 ? 10.275 12.355 -13.243 1.00 95.38 228 ALA A O 1
ATOM 1826 N N . THR A 1 229 ? 9.913 12.304 -11.031 1.00 96.56 229 THR A N 1
ATOM 1827 C CA . THR A 1 229 ? 10.542 10.995 -10.806 1.00 96.56 229 THR A CA 1
ATOM 1828 C C . THR A 1 229 ? 9.740 9.876 -11.466 1.00 96.56 229 THR A C 1
ATOM 1830 O O . THR A 1 229 ? 10.316 9.071 -12.196 1.00 96.56 229 THR A O 1
ATOM 1833 N N . LEU A 1 230 ? 8.416 9.845 -11.283 1.00 96.25 230 LEU A N 1
ATOM 1834 C CA . LEU A 1 230 ? 7.545 8.845 -11.911 1.00 96.25 230 LEU A CA 1
ATOM 1835 C C . LEU A 1 230 ? 7.623 8.888 -13.445 1.00 96.25 230 LEU A C 1
ATOM 1837 O O . LEU A 1 230 ? 7.693 7.838 -14.087 1.00 96.25 230 LEU A O 1
ATOM 1841 N N . ILE A 1 231 ? 7.678 10.089 -14.029 1.00 95.06 231 ILE A N 1
ATOM 1842 C CA . ILE A 1 231 ? 7.845 10.284 -15.477 1.00 95.06 231 ILE A CA 1
ATOM 1843 C C . ILE A 1 231 ? 9.183 9.698 -15.948 1.00 95.06 231 ILE A C 1
ATOM 1845 O O . ILE A 1 231 ? 9.195 8.873 -16.860 1.00 95.06 231 ILE A O 1
ATOM 1849 N N . LYS A 1 232 ? 10.295 10.032 -15.277 1.00 96.38 232 LYS A N 1
ATOM 1850 C CA . LYS A 1 232 ? 11.628 9.490 -15.602 1.00 96.38 232 LYS A CA 1
ATOM 1851 C C . LYS A 1 232 ? 11.680 7.963 -15.515 1.00 96.38 232 LYS A C 1
ATOM 1853 O O . LYS A 1 232 ? 12.302 7.317 -16.353 1.00 96.38 232 LYS A O 1
ATOM 1858 N N . ILE A 1 233 ? 11.022 7.367 -14.517 1.00 96.06 233 ILE A N 1
ATOM 1859 C CA . ILE A 1 233 ? 10.929 5.904 -14.397 1.00 96.06 233 ILE A CA 1
ATOM 1860 C C . ILE A 1 233 ? 10.196 5.321 -15.612 1.00 96.06 233 ILE A C 1
ATOM 1862 O O . ILE A 1 233 ? 10.670 4.351 -16.204 1.00 96.06 233 ILE A O 1
ATOM 1866 N N . ARG A 1 234 ? 9.074 5.927 -16.017 1.00 93.50 234 ARG A N 1
ATOM 1867 C CA . ARG A 1 234 ? 8.271 5.475 -17.164 1.00 93.50 234 ARG A CA 1
ATOM 1868 C C . ARG A 1 234 ? 9.028 5.547 -18.492 1.00 93.50 234 ARG A C 1
ATOM 1870 O O . ARG A 1 234 ? 8.822 4.677 -19.332 1.00 93.50 234 ARG A O 1
ATOM 1877 N N . GLU A 1 235 ? 9.889 6.545 -18.673 1.00 93.75 235 GLU A N 1
ATOM 1878 C CA . GLU A 1 235 ? 10.733 6.694 -19.869 1.00 93.75 235 GLU A CA 1
ATOM 1879 C C . GLU A 1 235 ? 11.788 5.586 -20.003 1.00 93.75 235 GLU A C 1
ATOM 1881 O O . GLU A 1 235 ? 12.178 5.231 -21.116 1.00 93.75 235 GLU A O 1
ATOM 1886 N N . VAL A 1 236 ? 12.265 5.050 -18.875 1.00 94.25 236 VAL A N 1
ATOM 1887 C CA . VAL A 1 236 ? 13.343 4.049 -18.838 1.00 94.25 236 VAL A CA 1
ATOM 1888 C C . VAL A 1 236 ? 12.815 2.610 -18.823 1.00 94.25 236 VAL A C 1
ATOM 1890 O O . VAL A 1 236 ? 13.523 1.701 -19.276 1.00 94.25 236 VAL A O 1
ATOM 1893 N N . LEU A 1 237 ? 11.596 2.395 -18.313 1.00 90.00 237 LEU A N 1
ATOM 1894 C CA . LEU A 1 237 ? 10.847 1.139 -18.456 1.00 90.00 237 LEU A CA 1
ATOM 1895 C C . LEU A 1 237 ? 10.596 0.812 -19.928 1.00 90.00 237 LEU A C 1
ATOM 1897 O O . LEU A 1 237 ? 10.380 -0.378 -20.254 1.00 90.00 237 LEU A O 1
#